Protein AF-A0A420Z8L5-F1 (afdb_monomer_lite)

Sequence (241 aa):
DYIEYEEVAPIFREYAEFIWKKRQEHKKQGDANLDYLYKTLGNSLYGKYGERNEQGGWVKLGDWCGDIEGCDIREYIDGEKYIYVGKTPLDSKHTFPVIPAWITTNVRLKLIPEMKKREKWVVYCDTDSIHILSDCPNPIEDSEKLGGWGFEYEAEQVYYRPKFYGNKTKGVPKRAEILRNDNDTIEFKYTSPIKRATAIRRKLPQNMWVEILKQLRKTDDKRVWNDKTGESKPIEINITI

pLDDT: mean 88.47, std 9.81, range [43.81, 97.75]

Secondary structure (DSSP, 8-state):
----------TTHHHHHHHHHHHHHHHHHT-HHHHHHHHHHHHHHHHHTT-EE--EEEEEGGG--S--TT-EEEE-TTS-EEEEEE-S-EE-TT--THHHHHHHHHHHHHHHHHHHTTGGGEEEEETTEEEE-TT-SSPPPP--STT-----------EEETTEETTEETT--TTPEEEEE-SSEEEEEEEEE--HHHHHHHT--TT-EEEEEEEEE-S-TTEEE-TTT--EEE-------

Radius of gyration: 23.25 Å; chains: 1; bounding box: 56×54×60 Å

Structure (mmCIF, N/CA/C/O backbone):
data_AF-A0A420Z8L5-F1
#
_entry.id   AF-A0A420Z8L5-F1
#
loop_
_atom_site.group_PDB
_atom_site.id
_atom_site.type_symbol
_atom_site.label_atom_id
_atom_site.label_alt_id
_atom_site.label_comp_id
_atom_site.label_asym_id
_atom_site.label_entity_id
_atom_site.label_seq_id
_atom_site.pdbx_PDB_ins_code
_atom_site.Cartn_x
_atom_site.Cartn_y
_atom_site.Cartn_z
_atom_site.occupancy
_atom_site.B_iso_or_equiv
_atom_site.auth_seq_id
_atom_site.auth_comp_id
_atom_site.auth_asym_id
_atom_site.auth_atom_id
_atom_site.pdbx_PDB_model_num
ATOM 1 N N . ASP A 1 1 ? 24.678 18.624 2.671 1.00 63.44 1 ASP A N 1
ATOM 2 C CA . ASP A 1 1 ? 24.003 19.526 1.717 1.00 63.44 1 ASP A CA 1
ATOM 3 C C . ASP A 1 1 ? 22.544 19.133 1.572 1.00 63.44 1 ASP A C 1
ATOM 5 O O . ASP A 1 1 ? 22.257 17.943 1.494 1.00 63.44 1 ASP A O 1
ATOM 9 N N . TYR A 1 2 ? 21.627 20.101 1.609 1.00 77.00 2 TYR A N 1
ATOM 10 C CA . TYR A 1 2 ? 20.205 19.895 1.321 1.00 77.00 2 TYR A CA 1
ATOM 11 C C . TYR A 1 2 ? 19.824 20.698 0.079 1.00 77.00 2 TYR A C 1
ATOM 13 O O . TYR A 1 2 ? 20.431 21.725 -0.211 1.00 77.00 2 TYR A O 1
ATOM 21 N N . ILE A 1 3 ? 18.841 20.198 -0.667 1.00 81.31 3 ILE A N 1
ATOM 22 C CA . ILE A 1 3 ? 18.252 20.907 -1.803 1.00 81.31 3 ILE A CA 1
ATOM 23 C C . ILE A 1 3 ? 16.969 21.555 -1.294 1.00 81.31 3 ILE A C 1
ATOM 25 O O . ILE A 1 3 ? 16.085 20.858 -0.792 1.00 81.31 3 ILE A O 1
ATOM 29 N N . GLU A 1 4 ? 16.887 22.873 -1.412 1.00 86.94 4 GLU A N 1
ATOM 30 C CA . GLU A 1 4 ? 15.695 23.650 -1.095 1.00 86.94 4 GLU A CA 1
ATOM 31 C C . GLU A 1 4 ? 14.928 23.970 -2.382 1.00 86.94 4 GLU A C 1
ATOM 33 O O . GLU A 1 4 ? 15.521 24.243 -3.425 1.00 86.94 4 GLU A O 1
ATOM 38 N N . TYR A 1 5 ? 13.601 23.886 -2.311 1.00 87.81 5 TYR A N 1
ATOM 39 C CA . TYR A 1 5 ? 12.700 24.250 -3.398 1.00 87.81 5 TYR A CA 1
ATOM 40 C C . TYR A 1 5 ? 11.832 25.409 -2.910 1.00 87.81 5 TYR A C 1
ATOM 42 O O . TYR A 1 5 ? 11.040 25.230 -1.986 1.00 87.81 5 TYR A O 1
ATOM 50 N N . GLU A 1 6 ? 11.994 26.583 -3.515 1.00 87.94 6 GLU A N 1
ATOM 51 C CA . GLU A 1 6 ? 11.378 27.834 -3.042 1.00 87.94 6 GLU A CA 1
ATOM 52 C C . GLU A 1 6 ? 9.913 27.995 -3.480 1.00 87.94 6 GLU A C 1
ATOM 54 O O . GLU A 1 6 ? 9.140 28.711 -2.845 1.00 87.94 6 GLU A O 1
ATOM 59 N N . GLU A 1 7 ? 9.509 27.307 -4.550 1.00 88.25 7 GLU A N 1
ATOM 60 C CA . GLU A 1 7 ? 8.184 27.451 -5.149 1.00 88.25 7 GLU A CA 1
ATOM 61 C C . GLU A 1 7 ? 7.339 26.180 -5.033 1.00 88.25 7 GLU A C 1
ATOM 63 O O . GLU A 1 7 ? 7.809 25.053 -5.206 1.00 88.25 7 GLU A O 1
ATOM 68 N N . VAL A 1 8 ? 6.038 26.376 -4.805 1.00 87.50 8 VAL A N 1
ATOM 69 C CA . VAL A 1 8 ? 5.030 25.313 -4.807 1.00 87.50 8 VAL A CA 1
ATOM 70 C C . VAL A 1 8 ? 3.921 25.685 -5.781 1.00 87.50 8 VAL A C 1
ATOM 72 O O . VAL A 1 8 ? 3.317 26.750 -5.676 1.00 87.50 8 VAL A O 1
ATOM 75 N N . ALA A 1 9 ? 3.600 24.771 -6.697 1.00 89.75 9 ALA A N 1
ATOM 76 C CA . ALA A 1 9 ? 2.517 24.938 -7.660 1.00 89.75 9 ALA A CA 1
ATOM 77 C C . ALA A 1 9 ? 1.626 23.682 -7.728 1.00 89.75 9 ALA A C 1
ATOM 79 O O . ALA A 1 9 ? 2.119 22.558 -7.580 1.00 89.75 9 ALA A O 1
ATOM 80 N N . PRO A 1 10 ? 0.309 23.824 -7.980 1.00 91.00 10 PRO A N 1
ATOM 81 C CA . PRO A 1 10 ? -0.629 22.705 -8.074 1.00 91.00 10 PRO A CA 1
ATOM 82 C C . PRO A 1 10 ? -0.551 22.001 -9.444 1.00 91.00 10 PRO A C 1
ATOM 84 O O . PRO A 1 10 ? -1.564 21.825 -10.120 1.00 91.00 10 PRO A O 1
ATOM 87 N N . ILE A 1 11 ? 0.648 21.569 -9.844 1.00 92.56 11 ILE A N 1
ATOM 88 C CA . ILE A 1 11 ? 0.986 21.084 -11.198 1.00 92.56 11 ILE A CA 1
ATOM 89 C C . ILE A 1 11 ? 0.181 19.861 -11.680 1.00 92.56 11 ILE A C 1
ATOM 91 O O . ILE A 1 11 ? 0.185 19.555 -12.867 1.00 92.56 11 ILE A O 1
ATOM 95 N N . PHE A 1 12 ? -0.531 19.167 -10.783 1.00 95.00 12 PHE A N 1
ATOM 96 C CA . PHE A 1 12 ? -1.366 18.001 -11.106 1.00 95.00 12 PHE A CA 1
ATOM 97 C C . PHE A 1 12 ? -2.859 18.195 -10.818 1.00 95.00 12 PHE A C 1
ATOM 99 O O . PHE A 1 12 ? -3.604 17.217 -10.869 1.00 95.00 12 PHE A O 1
ATOM 106 N N . ARG A 1 13 ? -3.320 19.413 -10.495 1.00 94.75 13 ARG A N 1
ATOM 107 C CA . ARG A 1 13 ? -4.726 19.658 -10.119 1.00 94.75 13 ARG A CA 1
ATOM 108 C C . ARG A 1 13 ? -5.696 19.203 -11.206 1.00 94.75 13 ARG A C 1
ATOM 110 O O . ARG A 1 13 ? -6.537 18.350 -10.942 1.00 94.75 13 ARG A O 1
ATOM 117 N N . GLU A 1 14 ? -5.524 19.714 -12.420 1.00 96.94 14 GLU A N 1
ATOM 118 C CA . GLU A 1 14 ? -6.403 19.402 -13.554 1.00 96.94 14 GLU A CA 1
ATOM 119 C C . GLU A 1 14 ? -6.411 17.900 -13.862 1.00 96.94 14 GLU A C 1
ATOM 121 O O . GLU A 1 14 ? -7.462 17.306 -14.094 1.00 96.94 14 GLU A O 1
ATOM 126 N N . TYR A 1 15 ? -5.242 17.256 -13.784 1.00 96.50 15 TYR A N 1
ATOM 127 C CA . TYR A 1 15 ? -5.124 15.813 -13.963 1.00 96.50 15 TYR A CA 1
ATOM 128 C C . TYR A 1 15 ? -5.888 15.036 -12.881 1.00 96.50 15 TYR A C 1
ATOM 130 O O . TYR A 1 15 ? -6.651 14.123 -13.197 1.00 96.50 15 TYR A O 1
ATOM 138 N N . ALA A 1 16 ? -5.718 15.394 -11.606 1.00 95.69 16 ALA A N 1
ATOM 139 C CA . ALA A 1 16 ? -6.395 14.728 -10.497 1.00 95.69 16 ALA A CA 1
ATOM 140 C C . ALA A 1 16 ? -7.923 14.888 -10.579 1.00 95.69 16 ALA A C 1
ATOM 142 O O . ALA A 1 16 ? -8.655 13.916 -10.382 1.00 95.69 16 ALA A O 1
ATOM 143 N N . GLU A 1 17 ? -8.401 16.085 -10.924 1.00 96.25 17 GLU A N 1
ATOM 144 C CA . GLU A 1 17 ? -9.822 16.378 -11.133 1.00 96.25 17 GLU A CA 1
ATOM 145 C C . GLU A 1 17 ? -10.395 15.597 -12.320 1.00 96.25 17 GLU A C 1
ATOM 147 O O . GLU A 1 17 ? -11.467 14.995 -12.206 1.00 96.25 17 GLU A O 1
ATOM 152 N N . PHE A 1 18 ? -9.659 15.531 -13.432 1.00 97.44 18 PHE A N 1
ATOM 153 C CA . PHE A 1 18 ? -10.032 14.736 -14.599 1.00 97.44 18 PHE A CA 1
ATOM 154 C C . PHE A 1 18 ? -10.162 13.245 -14.258 1.00 97.44 18 PHE A C 1
ATOM 156 O O . PHE A 1 18 ? -11.200 12.638 -14.540 1.00 97.44 18 PHE A O 1
ATOM 163 N N . ILE A 1 19 ? -9.143 12.660 -13.614 1.00 97.56 19 ILE A N 1
ATOM 164 C CA . ILE A 1 19 ? -9.169 11.253 -13.192 1.00 97.56 19 ILE A CA 1
ATOM 165 C C . ILE A 1 19 ? -10.346 11.009 -12.247 1.00 97.56 19 ILE A C 1
ATOM 167 O O . ILE A 1 19 ? -11.094 10.049 -12.432 1.00 97.56 19 ILE A O 1
ATOM 171 N N . TRP A 1 20 ? -10.546 11.877 -11.253 1.00 96.00 20 TRP A N 1
ATOM 172 C CA . TRP A 1 20 ? -11.646 11.745 -10.302 1.00 96.00 20 TRP A CA 1
ATOM 173 C C . TRP A 1 20 ? -13.009 11.759 -10.993 1.00 96.00 20 TRP A C 1
ATOM 175 O O . TRP A 1 20 ? -13.816 10.853 -10.777 1.00 96.00 20 TRP A O 1
ATOM 185 N N . LYS A 1 21 ? -13.244 12.737 -11.873 1.00 96.81 21 LYS A N 1
ATOM 186 C CA . LYS A 1 21 ? -14.485 12.854 -12.642 1.00 96.81 21 LYS A CA 1
ATOM 187 C C . LYS A 1 21 ? -14.753 11.592 -13.460 1.00 96.81 21 LYS A C 1
ATOM 189 O O . LYS A 1 21 ? -15.848 11.041 -13.377 1.00 96.81 21 LYS A O 1
ATOM 194 N N . LYS A 1 22 ? -13.745 11.084 -14.177 1.00 97.75 22 LYS A N 1
ATOM 195 C CA . LYS A 1 22 ? -13.877 9.859 -14.980 1.00 97.75 22 LYS A CA 1
ATOM 196 C C . LYS A 1 22 ? -14.223 8.638 -14.139 1.00 97.75 22 LYS A C 1
ATOM 198 O O . LYS A 1 22 ? -15.103 7.864 -14.507 1.00 97.75 22 LYS A O 1
ATOM 203 N N . ARG A 1 23 ? -13.605 8.497 -12.967 1.00 96.50 23 ARG A N 1
ATOM 204 C CA . ARG A 1 23 ? -13.953 7.423 -12.027 1.00 96.50 23 ARG A CA 1
ATOM 205 C C . ARG A 1 23 ? -15.407 7.505 -11.570 1.00 96.50 23 ARG A C 1
ATOM 207 O O . ARG A 1 23 ? -16.088 6.486 -11.538 1.00 96.50 23 ARG A O 1
ATOM 214 N N . GLN A 1 24 ? -15.899 8.700 -11.248 1.00 95.12 24 GLN A N 1
ATOM 215 C CA . GLN A 1 24 ? -17.295 8.888 -10.840 1.00 95.12 24 GLN A CA 1
ATOM 216 C C . GLN A 1 24 ? -18.284 8.598 -11.977 1.00 95.12 24 GLN A C 1
ATOM 218 O O . GLN A 1 24 ? -19.307 7.957 -11.744 1.00 95.12 24 GLN A O 1
ATOM 223 N N . GLU A 1 25 ? -17.972 9.017 -13.206 1.00 96.81 25 GLU A N 1
ATOM 224 C CA . GLU A 1 25 ? -18.768 8.704 -14.401 1.00 96.81 25 GLU A CA 1
ATOM 225 C C . GLU A 1 25 ? -18.902 7.186 -14.603 1.00 96.81 25 GLU A C 1
ATOM 227 O O . GLU A 1 25 ? -20.018 6.673 -14.696 1.00 96.81 25 GLU A O 1
ATOM 232 N N . HIS A 1 26 ? -17.786 6.453 -14.592 1.00 96.88 26 HIS A N 1
ATOM 233 C CA . HIS A 1 26 ? -17.791 5.011 -14.857 1.00 96.88 26 HIS A CA 1
ATOM 234 C C . HIS A 1 26 ? -18.377 4.181 -13.714 1.00 96.88 26 HIS A C 1
ATOM 236 O O . HIS A 1 26 ? -19.084 3.209 -13.975 1.00 96.88 26 HIS A O 1
ATOM 242 N N . LYS A 1 27 ? -18.202 4.601 -12.454 1.00 94.25 27 LYS A N 1
ATOM 243 C CA . LYS A 1 27 ? -18.903 3.983 -11.316 1.00 94.25 27 LYS A CA 1
ATOM 244 C C . LYS A 1 27 ? -20.420 4.075 -11.456 1.00 94.25 27 LYS A C 1
ATOM 246 O O . LYS A 1 27 ? -21.102 3.078 -11.250 1.00 94.25 27 LYS A O 1
ATOM 251 N N . LYS A 1 28 ? -20.947 5.243 -11.844 1.00 95.00 28 LYS A N 1
ATOM 252 C CA . LYS A 1 28 ? -22.393 5.442 -12.061 1.00 95.00 28 LYS A CA 1
ATOM 253 C C . LYS A 1 28 ? -22.940 4.587 -13.205 1.00 95.00 28 LYS A C 1
ATOM 255 O O . LYS A 1 28 ? -24.093 4.182 -13.159 1.00 95.00 28 LYS A O 1
ATOM 260 N N . GLN A 1 29 ? -22.115 4.310 -14.211 1.00 96.19 29 GLN A N 1
ATOM 261 C CA . GLN A 1 29 ? -22.464 3.458 -15.351 1.00 96.19 29 GLN A CA 1
ATOM 262 C C . GLN A 1 29 ? -22.292 1.957 -15.064 1.00 96.19 29 GLN A C 1
ATOM 264 O O . GLN A 1 29 ? -22.665 1.138 -15.898 1.00 96.19 29 GLN A O 1
ATOM 269 N N . GLY A 1 30 ? -21.717 1.582 -13.914 1.00 95.88 30 GLY A N 1
ATOM 270 C CA . GLY A 1 30 ? -21.386 0.192 -13.597 1.00 95.88 30 GLY A CA 1
ATOM 271 C C . GLY A 1 30 ? -20.183 -0.362 -14.372 1.00 95.88 30 GLY A C 1
ATOM 272 O O . GLY A 1 30 ? -19.964 -1.573 -14.367 1.00 95.88 30 GLY A O 1
ATOM 273 N N . ASP A 1 31 ? -19.381 0.491 -15.019 1.00 96.38 31 ASP A N 1
ATOM 274 C CA . ASP A 1 31 ? -18.192 0.069 -15.765 1.00 96.38 31 ASP A CA 1
ATOM 275 C C . ASP A 1 31 ? -16.979 -0.069 -14.834 1.00 96.38 31 ASP A C 1
ATOM 277 O O . ASP A 1 31 ? -16.158 0.840 -14.653 1.00 96.38 31 ASP A O 1
ATOM 281 N N . ALA A 1 32 ? -16.875 -1.248 -14.219 1.00 95.88 32 ALA A N 1
ATOM 282 C CA . ALA A 1 32 ? -15.795 -1.577 -13.296 1.00 95.88 32 ALA A CA 1
ATOM 283 C C . ALA A 1 32 ? -14.406 -1.594 -13.964 1.00 95.88 32 ALA A C 1
ATOM 285 O O . ALA A 1 32 ? -13.405 -1.308 -13.300 1.00 95.88 32 ALA A O 1
ATOM 286 N N . ASN A 1 33 ? -14.325 -1.906 -15.263 1.00 96.56 33 ASN A N 1
ATOM 287 C CA . ASN A 1 33 ? -13.052 -1.978 -15.981 1.00 96.56 33 ASN A CA 1
ATOM 288 C C . ASN A 1 33 ? -12.473 -0.580 -16.196 1.00 96.56 33 ASN A C 1
ATOM 290 O O . ASN A 1 33 ? -11.286 -0.356 -15.940 1.00 96.56 33 ASN A O 1
ATOM 294 N N . LEU A 1 34 ? -13.309 0.373 -16.616 1.0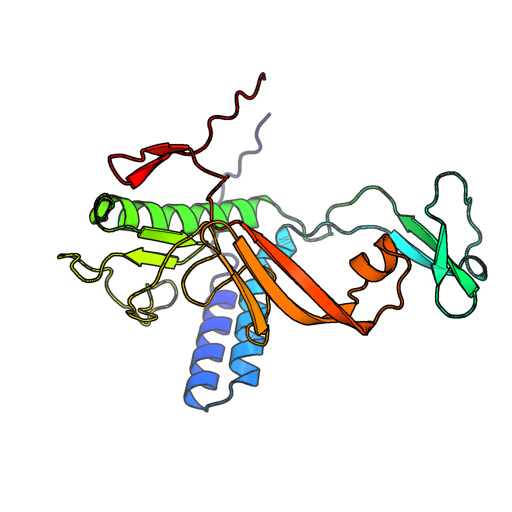0 96.62 34 LEU A N 1
ATOM 295 C CA . LEU A 1 34 ? -12.872 1.752 -16.801 1.00 96.62 34 LEU A CA 1
ATOM 296 C C . LEU A 1 34 ? -12.611 2.462 -15.466 1.00 96.62 34 LEU A C 1
ATOM 298 O O . LEU A 1 34 ? -11.590 3.146 -15.367 1.00 96.62 34 LEU A O 1
ATOM 302 N N . ASP A 1 35 ? -13.411 2.257 -14.405 1.00 96.94 35 ASP A N 1
ATOM 303 C CA . ASP A 1 35 ? -13.045 2.782 -13.067 1.00 96.94 35 ASP A CA 1
ATOM 304 C C . ASP A 1 35 ? -11.675 2.244 -12.623 1.00 96.94 35 ASP A C 1
ATOM 306 O O . ASP A 1 35 ? -10.827 3.009 -12.152 1.00 96.94 35 ASP A O 1
ATOM 310 N N . TYR A 1 36 ? -11.408 0.951 -12.836 1.00 96.56 36 TYR A N 1
ATOM 311 C CA . TYR A 1 36 ? -10.115 0.353 -12.508 1.00 96.56 36 TYR A CA 1
ATOM 312 C C . TYR A 1 36 ? -8.958 0.937 -13.333 1.00 96.56 36 TYR A C 1
ATOM 314 O O . TYR A 1 36 ? -7.899 1.239 -12.770 1.00 96.56 36 TYR A O 1
ATOM 322 N N . LEU A 1 37 ? -9.150 1.146 -14.639 1.00 97.06 37 LEU A N 1
ATOM 323 C CA . LEU A 1 37 ? -8.160 1.779 -15.513 1.00 97.06 37 LEU A CA 1
ATOM 324 C C . LEU A 1 37 ? -7.830 3.196 -15.032 1.00 97.06 37 LEU A C 1
ATOM 326 O O . LEU A 1 37 ? -6.662 3.502 -14.789 1.00 97.06 37 LEU A O 1
ATOM 330 N N . TYR A 1 38 ? -8.842 4.044 -14.831 1.00 97.56 38 TYR A N 1
ATOM 331 C CA . TYR A 1 38 ? -8.635 5.422 -14.378 1.00 97.56 38 TYR A CA 1
ATOM 332 C C . TYR A 1 38 ? -8.022 5.484 -12.976 1.00 97.56 38 TYR A C 1
ATOM 334 O O . TYR A 1 38 ? -7.128 6.298 -12.734 1.00 97.56 38 TYR A O 1
ATOM 342 N N . LYS A 1 39 ? -8.421 4.585 -12.064 1.00 95.50 39 LYS A N 1
ATOM 343 C CA . LYS A 1 39 ? -7.772 4.432 -10.751 1.00 95.50 39 LYS A CA 1
ATOM 344 C C . LYS A 1 39 ? -6.291 4.083 -10.899 1.00 95.50 39 LYS A C 1
ATOM 346 O O . LYS A 1 39 ? -5.457 4.640 -10.189 1.00 95.50 39 LYS A O 1
ATOM 351 N N . THR A 1 40 ? -5.962 3.177 -11.815 1.00 96.06 40 THR A N 1
ATOM 352 C CA . THR A 1 40 ? -4.581 2.742 -12.061 1.00 96.06 40 THR A CA 1
ATOM 353 C C . THR A 1 40 ? -3.738 3.877 -12.631 1.00 96.06 40 THR A C 1
ATOM 355 O O . THR A 1 40 ? -2.651 4.131 -12.116 1.00 96.06 40 THR A O 1
ATOM 358 N N . LEU A 1 41 ? -4.257 4.608 -13.622 1.00 96.00 41 LEU A N 1
ATOM 359 C CA . LEU A 1 41 ? -3.591 5.781 -14.190 1.00 96.00 41 LEU A CA 1
ATOM 360 C C . LEU A 1 41 ? -3.291 6.821 -13.103 1.00 96.00 41 LEU A C 1
ATOM 362 O O . LEU A 1 41 ? -2.123 7.155 -12.899 1.00 96.00 41 LEU A O 1
ATOM 366 N N . GLY A 1 42 ? -4.309 7.222 -12.331 1.00 94.00 42 GLY A N 1
ATOM 367 C CA . GLY A 1 42 ? -4.154 8.197 -11.248 1.00 94.00 42 GLY A CA 1
ATOM 368 C C . GLY A 1 42 ? -3.125 7.780 -10.197 1.00 94.00 42 GLY A C 1
ATOM 369 O O . GLY A 1 42 ? -2.259 8.568 -9.826 1.00 94.00 42 GLY A O 1
ATOM 370 N N . ASN A 1 43 ? -3.166 6.517 -9.764 1.00 92.06 43 ASN A N 1
ATOM 371 C CA . ASN A 1 43 ? -2.244 6.006 -8.748 1.00 92.06 43 ASN A CA 1
ATOM 372 C C . ASN A 1 43 ? -0.816 5.793 -9.272 1.00 92.06 43 ASN A C 1
ATOM 374 O O . ASN A 1 43 ? 0.127 5.782 -8.484 1.00 92.06 43 ASN A O 1
ATOM 378 N N . SER A 1 44 ? -0.635 5.602 -10.580 1.00 93.25 44 SER A N 1
ATOM 379 C CA . SER A 1 44 ? 0.681 5.330 -11.170 1.00 93.25 44 SER A CA 1
ATOM 380 C C . SER A 1 44 ? 1.534 6.584 -11.377 1.00 93.25 44 SER A C 1
ATOM 382 O O . SER A 1 44 ? 2.762 6.486 -11.357 1.00 93.25 44 SER A O 1
ATOM 384 N N . LEU A 1 45 ? 0.908 7.759 -11.529 1.00 93.69 45 LEU A N 1
ATOM 385 C CA . LEU A 1 45 ? 1.602 8.995 -11.900 1.00 93.69 45 LEU A CA 1
ATOM 386 C C . LEU A 1 45 ? 2.691 9.384 -10.893 1.00 93.69 45 LEU A C 1
ATOM 388 O O . LEU A 1 45 ? 3.826 9.637 -11.286 1.00 93.69 45 LEU A O 1
ATOM 392 N N . TYR A 1 46 ? 2.386 9.396 -9.591 1.00 92.38 46 TYR A N 1
ATOM 393 C CA . TYR A 1 46 ? 3.373 9.821 -8.590 1.00 92.38 46 TYR A CA 1
ATOM 394 C C . TYR A 1 46 ? 4.594 8.885 -8.554 1.00 92.38 46 TYR A C 1
ATOM 396 O O . TYR A 1 46 ? 5.722 9.336 -8.366 1.00 92.38 46 TYR A O 1
ATOM 404 N N . GLY A 1 47 ? 4.373 7.582 -8.772 1.00 90.56 47 GLY A N 1
ATOM 405 C CA . GLY A 1 47 ? 5.430 6.575 -8.804 1.00 90.56 47 GLY A CA 1
ATOM 406 C C . GLY A 1 47 ? 6.378 6.758 -9.986 1.00 90.56 47 GLY A C 1
ATOM 407 O O . GLY A 1 47 ? 7.563 6.462 -9.860 1.00 90.56 47 GLY A O 1
ATOM 408 N N . LYS A 1 48 ? 5.889 7.314 -11.103 1.00 92.31 48 LYS A N 1
ATOM 409 C CA . LYS A 1 48 ? 6.721 7.626 -12.271 1.00 92.31 48 LYS A CA 1
ATOM 410 C C . LYS A 1 48 ? 7.787 8.675 -11.979 1.00 92.31 48 LYS A C 1
ATOM 412 O O . LYS A 1 48 ? 8.907 8.522 -12.444 1.00 92.31 48 LYS A O 1
ATOM 417 N N . TYR A 1 49 ? 7.505 9.659 -11.131 1.00 93.88 49 TYR A N 1
ATOM 418 C CA . TYR A 1 49 ? 8.504 10.654 -10.719 1.00 93.88 49 TYR A CA 1
ATOM 419 C C . TYR A 1 49 ? 9.579 10.105 -9.768 1.00 93.88 49 TYR A C 1
ATOM 421 O O . TYR A 1 49 ? 10.591 10.767 -9.553 1.00 93.88 49 TYR A O 1
ATOM 429 N N . GLY A 1 50 ? 9.385 8.908 -9.207 1.00 90.62 50 GLY A N 1
ATOM 430 C CA . GLY A 1 50 ? 10.401 8.172 -8.446 1.00 90.62 50 GLY A CA 1
ATOM 431 C C . GLY A 1 50 ? 10.979 6.977 -9.207 1.00 90.62 50 GLY A C 1
ATOM 432 O O . GLY A 1 50 ? 11.635 6.132 -8.598 1.00 90.62 50 GLY A O 1
ATOM 433 N N . GLU A 1 51 ? 10.691 6.855 -10.506 1.00 89.25 51 GLU A N 1
ATOM 434 C CA . GLU A 1 51 ? 11.122 5.722 -11.319 1.00 89.25 51 GLU A CA 1
ATOM 435 C C . GLU A 1 51 ? 12.633 5.770 -11.551 1.00 89.25 51 GLU A C 1
ATOM 437 O O . GLU A 1 51 ? 13.202 6.807 -11.891 1.00 89.25 51 GLU A O 1
ATOM 442 N N . ARG A 1 52 ? 13.283 4.619 -11.392 1.00 84.06 52 ARG A N 1
ATOM 443 C CA . ARG A 1 52 ? 14.653 4.400 -11.845 1.00 84.06 52 ARG A CA 1
ATOM 444 C C . ARG A 1 52 ? 14.604 3.456 -13.026 1.00 84.06 52 ARG A C 1
ATOM 446 O O . ARG A 1 52 ? 13.983 2.397 -12.950 1.00 84.06 52 ARG A O 1
ATOM 453 N N . ASN A 1 53 ? 15.270 3.841 -14.100 1.00 74.75 53 ASN A N 1
ATOM 454 C CA . ASN A 1 53 ? 15.515 2.961 -15.218 1.00 74.75 53 ASN A CA 1
ATOM 455 C C . ASN A 1 53 ? 16.743 2.119 -14.894 1.00 74.75 53 ASN A C 1
ATOM 457 O O . ASN A 1 53 ? 17.862 2.617 -14.770 1.00 74.75 53 ASN A O 1
ATOM 461 N N . GLU A 1 54 ? 16.550 0.812 -14.817 1.00 66.50 54 GLU A N 1
ATOM 462 C CA . GLU A 1 54 ? 17.657 -0.092 -15.077 1.00 66.50 54 GLU A CA 1
ATOM 463 C C . GLU A 1 54 ? 17.961 0.051 -16.574 1.00 66.50 54 GLU A C 1
ATOM 465 O O . GLU A 1 54 ? 17.149 -0.336 -17.416 1.00 66.50 54 GLU A O 1
ATOM 470 N N . GLN A 1 55 ? 19.100 0.655 -16.938 1.00 59.03 55 GLN A N 1
ATOM 471 C CA . GLN A 1 55 ? 19.647 0.462 -18.284 1.00 59.03 55 GLN A CA 1
ATOM 472 C C . GLN A 1 55 ? 20.189 -0.959 -18.331 1.00 59.03 55 GLN A C 1
ATOM 474 O O . GLN A 1 55 ? 21.394 -1.188 -18.235 1.00 59.03 55 GLN A O 1
ATOM 479 N N . GLY A 1 56 ? 19.270 -1.917 -18.376 1.00 67.06 56 GLY A N 1
ATOM 480 C CA . GLY A 1 56 ? 19.623 -3.308 -18.403 1.00 67.06 56 GLY A CA 1
ATOM 481 C C . GLY A 1 56 ? 18.492 -4.242 -18.761 1.00 67.06 56 GLY A C 1
ATOM 482 O O . GLY A 1 56 ? 17.308 -3.968 -18.566 1.00 67.06 56 GLY A O 1
ATOM 483 N N . GLY A 1 57 ? 18.880 -5.365 -19.336 1.00 72.12 57 GLY A N 1
ATOM 484 C CA . GLY A 1 57 ? 17.965 -6.352 -19.862 1.00 72.12 57 GLY A CA 1
ATOM 485 C C . GLY A 1 57 ? 18.656 -7.690 -20.015 1.00 72.12 57 GLY A C 1
ATOM 486 O O . GLY A 1 57 ? 19.877 -7.785 -20.077 1.00 72.12 57 GLY A O 1
ATOM 487 N N . TRP A 1 58 ? 17.840 -8.735 -20.067 1.00 76.94 58 TRP A N 1
ATOM 488 C CA . TRP A 1 58 ? 18.313 -10.043 -20.488 1.00 76.94 58 TRP A CA 1
ATOM 489 C C . TRP A 1 58 ? 18.351 -10.041 -22.012 1.00 76.94 58 TRP A C 1
ATOM 491 O O . TRP A 1 58 ? 17.303 -9.910 -22.645 1.00 76.94 58 TRP A O 1
ATOM 501 N N . VAL A 1 59 ? 19.545 -10.159 -22.575 1.00 79.25 59 VAL A N 1
ATOM 502 C CA . VAL A 1 59 ? 19.787 -10.313 -24.014 1.00 79.25 59 VAL A CA 1
ATOM 503 C C . VAL A 1 59 ? 20.160 -11.769 -24.255 1.00 79.25 59 VAL A C 1
ATOM 505 O O . VAL A 1 59 ? 20.788 -12.382 -23.392 1.00 79.25 59 VAL A O 1
ATOM 508 N N . LYS A 1 60 ? 19.764 -12.359 -25.385 1.00 84.31 60 LYS A N 1
ATOM 509 C CA . LYS A 1 60 ? 20.261 -13.691 -25.746 1.00 84.31 60 LYS A CA 1
ATOM 510 C C . LYS A 1 60 ? 21.777 -13.633 -25.878 1.00 84.31 60 LYS A C 1
ATOM 512 O O . LYS A 1 60 ? 22.307 -12.709 -26.486 1.00 84.31 60 LYS A O 1
ATOM 517 N N . LEU A 1 61 ? 22.473 -14.618 -25.323 1.00 83.88 61 LEU A N 1
ATOM 518 C CA . LEU A 1 61 ? 23.930 -14.675 -25.368 1.00 83.88 61 LEU A CA 1
ATOM 519 C C . LEU A 1 61 ? 24.430 -14.765 -26.817 1.00 83.88 61 LEU A C 1
ATOM 521 O O . LEU A 1 61 ? 25.442 -14.159 -27.134 1.00 83.88 61 LEU A O 1
ATOM 525 N N . GLY A 1 62 ? 23.695 -15.458 -27.697 1.00 84.56 62 GLY A N 1
ATOM 526 C CA . GLY A 1 62 ? 24.015 -15.533 -29.128 1.00 84.56 62 GLY A CA 1
ATOM 527 C C . GLY A 1 62 ? 23.871 -14.206 -29.884 1.00 84.56 62 GLY A C 1
ATOM 528 O O . GLY A 1 62 ? 24.537 -14.018 -30.895 1.00 84.56 62 GLY A O 1
ATOM 529 N N . ASP A 1 63 ? 23.059 -13.278 -29.372 1.00 86.06 63 ASP A N 1
ATOM 530 C CA . ASP A 1 63 ? 22.847 -11.950 -29.964 1.00 86.06 63 ASP A CA 1
ATOM 531 C C . ASP A 1 63 ? 23.751 -10.874 -29.319 1.00 86.06 63 ASP A C 1
ATOM 533 O O . ASP A 1 63 ? 23.692 -9.698 -29.687 1.00 86.06 63 ASP A O 1
ATOM 537 N N . TRP A 1 64 ? 24.566 -11.242 -28.322 1.00 85.88 64 TRP A N 1
ATOM 538 C CA . TRP A 1 64 ? 25.424 -10.314 -27.587 1.00 85.88 64 TRP A CA 1
ATOM 539 C C . TRP A 1 64 ? 26.834 -10.259 -28.179 1.00 85.88 64 TRP A C 1
ATOM 541 O O . TRP A 1 64 ? 27.576 -11.236 -28.146 1.00 85.88 64 TRP A O 1
ATOM 551 N N . CYS A 1 65 ? 27.229 -9.080 -28.660 1.00 82.81 65 CYS A N 1
ATOM 552 C CA . CYS A 1 65 ? 28.553 -8.841 -29.244 1.00 82.81 65 CYS A CA 1
ATOM 553 C C . CYS A 1 65 ? 29.541 -8.139 -28.288 1.00 82.81 65 CYS A C 1
ATOM 555 O O . CYS A 1 65 ? 30.625 -7.753 -28.721 1.00 82.81 65 CYS A O 1
ATOM 557 N N . GLY A 1 66 ? 29.153 -7.882 -27.034 1.00 81.94 66 GLY A N 1
ATOM 558 C CA . GLY A 1 66 ? 29.981 -7.174 -26.050 1.00 81.94 66 GLY A CA 1
ATOM 559 C C . GLY A 1 66 ? 30.776 -8.109 -25.135 1.00 81.94 66 GLY A C 1
ATOM 560 O O . GLY A 1 66 ? 30.708 -9.330 -25.255 1.00 81.94 66 GLY A O 1
ATOM 561 N N . ASP A 1 67 ? 31.500 -7.527 -24.180 1.00 80.19 67 ASP A N 1
ATOM 562 C CA . ASP A 1 67 ? 32.199 -8.294 -23.147 1.00 80.19 67 ASP A CA 1
ATOM 563 C C . ASP A 1 67 ? 31.202 -9.018 -22.224 1.00 80.19 67 ASP A C 1
ATOM 565 O O . ASP A 1 67 ? 30.090 -8.542 -21.976 1.00 80.19 67 ASP A O 1
ATOM 569 N N . ILE A 1 68 ? 31.595 -10.198 -21.761 1.00 80.00 68 ILE A N 1
ATOM 570 C CA . ILE A 1 68 ? 30.833 -11.061 -20.858 1.00 80.00 68 ILE A CA 1
ATOM 571 C C . ILE A 1 68 ? 31.414 -11.059 -19.439 1.00 80.00 68 ILE A C 1
ATOM 573 O O . ILE A 1 68 ? 30.780 -11.593 -18.525 1.00 80.00 68 ILE A O 1
ATOM 577 N N . GLU A 1 69 ? 32.603 -10.485 -19.238 1.00 75.75 69 GLU A N 1
ATOM 578 C CA . GLU A 1 69 ? 33.256 -10.430 -17.934 1.00 75.75 69 GLU A CA 1
ATOM 579 C C . GLU A 1 69 ? 32.386 -9.669 -16.915 1.00 75.75 69 GLU A C 1
ATOM 581 O O . GLU A 1 69 ? 31.856 -8.590 -17.177 1.00 75.75 69 GLU A O 1
ATOM 586 N N . GLY A 1 70 ? 32.154 -10.285 -15.751 1.00 66.94 70 GLY A N 1
ATOM 587 C CA . GLY A 1 70 ? 31.300 -9.729 -14.693 1.00 66.94 70 GLY A CA 1
ATOM 588 C C . GLY A 1 70 ? 29.789 -9.745 -14.969 1.00 66.94 70 GLY A C 1
ATOM 589 O O . GLY A 1 70 ? 29.023 -9.280 -14.123 1.00 66.94 70 GLY A O 1
ATOM 590 N N . CYS A 1 71 ? 29.335 -10.284 -16.105 1.00 71.19 71 CYS A N 1
ATOM 591 C CA . CYS A 1 71 ? 27.915 -10.328 -16.446 1.00 71.19 71 CYS A CA 1
ATOM 592 C C . CYS A 1 71 ? 27.206 -11.588 -15.926 1.00 71.19 71 CYS A C 1
ATOM 594 O O . CYS A 1 71 ? 27.748 -12.692 -15.879 1.00 71.19 71 CYS A O 1
ATOM 596 N N . ASP A 1 72 ? 25.930 -11.422 -15.584 1.00 73.56 72 ASP A N 1
ATOM 597 C CA . ASP A 1 72 ? 25.076 -12.485 -15.059 1.00 73.56 72 ASP A CA 1
ATOM 598 C C . ASP A 1 72 ? 24.538 -13.336 -16.230 1.00 73.56 72 ASP A C 1
ATOM 600 O O . ASP A 1 72 ? 23.623 -12.909 -16.935 1.00 73.56 72 ASP A O 1
ATOM 604 N N . ILE A 1 73 ? 25.082 -14.537 -16.464 1.00 78.38 73 ILE A N 1
ATOM 605 C CA . ILE A 1 73 ? 24.621 -15.448 -17.535 1.00 78.38 73 ILE A CA 1
ATOM 606 C C . ILE A 1 73 ? 23.675 -16.509 -16.960 1.00 78.38 73 ILE A C 1
ATOM 608 O O . ILE A 1 73 ? 23.987 -17.177 -15.971 1.00 78.38 73 ILE A O 1
ATOM 612 N N . ARG A 1 74 ? 22.504 -16.693 -17.581 1.00 76.56 74 ARG A N 1
ATOM 613 C CA . ARG A 1 74 ? 21.497 -17.685 -17.171 1.00 76.56 74 ARG A CA 1
ATOM 614 C C . ARG A 1 74 ? 20.921 -18.431 -18.363 1.00 76.56 74 ARG A C 1
ATOM 616 O O . ARG A 1 74 ? 20.631 -17.843 -19.394 1.00 76.56 74 ARG A O 1
ATOM 623 N N . GLU A 1 75 ? 20.724 -19.726 -18.185 1.00 74.56 75 GLU A N 1
ATOM 624 C CA . GLU A 1 75 ? 20.072 -20.603 -19.156 1.00 74.56 75 GLU A CA 1
ATOM 625 C C . GLU A 1 75 ? 18.556 -20.638 -18.914 1.00 74.56 75 GLU A C 1
ATOM 627 O O . GLU A 1 75 ? 18.112 -20.673 -17.760 1.00 74.56 75 GLU A O 1
ATOM 632 N N . TYR A 1 76 ? 17.772 -20.597 -19.992 1.00 68.38 76 TYR A N 1
ATOM 633 C CA . TYR A 1 76 ? 16.310 -20.676 -19.983 1.00 68.38 76 TYR A CA 1
ATOM 634 C C . TYR A 1 76 ? 15.820 -21.972 -20.654 1.00 68.38 76 TYR A C 1
ATOM 636 O O . TYR A 1 76 ? 16.607 -22.769 -21.161 1.00 68.38 76 TYR A O 1
ATOM 644 N N . ILE A 1 77 ? 14.503 -22.207 -20.603 1.00 51.75 77 ILE A N 1
ATOM 645 C CA . ILE A 1 77 ? 13.840 -23.345 -21.261 1.00 51.75 77 ILE A CA 1
ATOM 646 C C . ILE A 1 77 ? 14.227 -23.299 -22.743 1.00 51.75 77 ILE A C 1
ATOM 648 O O . ILE A 1 77 ? 14.087 -22.238 -23.338 1.00 51.75 77 ILE A O 1
ATOM 652 N N . ASP A 1 78 ? 14.745 -24.411 -23.268 1.00 67.00 78 ASP A N 1
ATOM 653 C CA . ASP A 1 78 ? 15.357 -24.614 -24.601 1.00 67.00 78 ASP A CA 1
ATOM 654 C C . ASP A 1 78 ? 16.899 -24.627 -24.610 1.00 67.00 78 ASP A C 1
ATOM 656 O O . ASP A 1 78 ? 17.507 -24.831 -25.657 1.00 67.00 78 ASP A O 1
ATOM 660 N N . GLY A 1 79 ? 17.555 -24.458 -23.454 1.00 73.19 79 GLY A N 1
ATOM 661 C CA . GLY A 1 79 ? 19.025 -24.403 -23.371 1.00 73.19 79 GLY A CA 1
ATOM 662 C C . GLY A 1 79 ? 19.604 -23.069 -23.859 1.00 73.19 79 GLY A C 1
ATOM 663 O O . GLY A 1 79 ? 20.820 -22.872 -23.869 1.00 73.19 79 GLY A O 1
ATOM 664 N N . GLU A 1 80 ? 18.727 -22.133 -24.231 1.00 81.88 80 GLU A N 1
ATOM 665 C CA . GLU A 1 80 ? 19.090 -20.803 -24.690 1.00 81.88 80 GLU A CA 1
ATOM 666 C C . GLU A 1 80 ? 19.649 -19.989 -23.519 1.00 81.88 80 GLU A C 1
ATOM 668 O O . GLU A 1 80 ? 18.998 -19.786 -22.485 1.00 81.88 80 GLU A O 1
ATOM 673 N N . LYS A 1 81 ? 20.884 -19.511 -23.672 1.00 84.69 81 LYS A N 1
ATOM 674 C CA . LYS A 1 81 ? 21.558 -18.695 -22.660 1.00 84.69 81 LYS A CA 1
ATOM 675 C C . LYS A 1 81 ? 21.244 -17.229 -22.884 1.00 84.69 81 LYS A C 1
ATOM 677 O O . LYS A 1 81 ? 21.272 -16.741 -24.007 1.00 84.69 81 LYS A O 1
ATOM 682 N N . TYR A 1 82 ? 21.007 -16.515 -21.798 1.00 83.19 82 TYR A N 1
ATOM 683 C CA . TYR A 1 82 ? 20.817 -15.078 -21.774 1.00 83.19 82 TYR A CA 1
ATOM 684 C C . TYR A 1 82 ? 21.849 -14.446 -20.849 1.00 83.19 82 TYR A C 1
ATOM 686 O O . TYR A 1 82 ? 22.179 -14.999 -19.801 1.00 83.19 82 TYR A O 1
ATOM 694 N N . ILE A 1 83 ? 22.319 -13.268 -21.222 1.00 83.62 83 ILE A N 1
ATOM 695 C CA . ILE A 1 83 ? 23.213 -12.424 -20.442 1.00 83.62 83 ILE A CA 1
ATOM 696 C C . ILE A 1 83 ? 22.421 -11.223 -19.932 1.00 83.62 83 ILE A C 1
ATOM 698 O O . ILE A 1 83 ? 21.716 -10.556 -20.693 1.00 83.62 83 ILE A O 1
ATOM 702 N N . TYR A 1 84 ? 22.486 -10.964 -18.629 1.00 78.88 84 TYR A N 1
ATOM 703 C CA . TYR A 1 84 ? 22.000 -9.710 -18.082 1.00 78.88 84 TYR A CA 1
ATOM 704 C C . TYR A 1 84 ? 23.057 -8.645 -18.313 1.00 78.88 84 TYR A C 1
ATOM 706 O O . TYR A 1 84 ? 24.098 -8.622 -17.659 1.00 78.88 84 TYR A O 1
ATOM 714 N N . VAL A 1 85 ? 22.761 -7.756 -19.247 1.00 76.06 85 VAL A N 1
ATOM 715 C CA . VAL A 1 85 ? 23.559 -6.565 -19.498 1.00 76.06 85 VAL A CA 1
ATOM 716 C C . VAL A 1 85 ? 22.862 -5.467 -18.731 1.00 76.06 85 VAL A C 1
ATOM 718 O O . VAL A 1 85 ? 21.752 -5.106 -19.101 1.00 76.06 85 VAL A O 1
ATOM 721 N N . GLY A 1 86 ? 23.446 -4.977 -17.644 1.00 68.00 86 GLY A N 1
ATOM 722 C CA . GLY A 1 86 ? 22.830 -3.930 -16.838 1.00 68.00 86 GLY A CA 1
ATOM 723 C C . GLY A 1 86 ? 23.860 -2.970 -16.279 1.00 68.00 86 GLY A C 1
ATOM 724 O O . GLY A 1 86 ? 24.782 -3.385 -15.586 1.00 68.00 86 GLY A O 1
ATOM 725 N N . LYS A 1 87 ? 23.689 -1.680 -16.568 1.00 61.84 87 LYS A N 1
ATOM 726 C CA . LYS A 1 87 ? 24.399 -0.604 -15.872 1.00 61.84 87 LYS A CA 1
ATOM 727 C C . LYS A 1 87 ? 23.707 -0.279 -14.548 1.00 61.84 87 LYS A C 1
ATOM 729 O O . LYS A 1 87 ? 22.539 -0.614 -14.343 1.00 61.84 87 LYS A O 1
ATOM 734 N N . THR A 1 88 ? 24.443 0.417 -13.679 1.00 63.72 88 THR A N 1
ATOM 735 C CA . THR A 1 88 ? 23.937 1.093 -12.476 1.00 63.72 88 THR A CA 1
ATOM 736 C C . THR A 1 88 ? 22.571 1.732 -12.753 1.00 63.72 88 THR A C 1
ATOM 738 O O . THR A 1 88 ? 22.435 2.393 -13.786 1.00 63.72 88 THR A O 1
ATOM 741 N N . PRO A 1 89 ? 21.566 1.554 -11.873 1.00 68.38 89 PRO A N 1
ATOM 742 C CA . PRO A 1 89 ? 20.263 2.188 -12.036 1.00 68.38 89 PRO A CA 1
ATOM 743 C C . PRO A 1 89 ? 20.428 3.691 -12.259 1.00 68.38 89 PRO A C 1
ATOM 745 O O . PRO A 1 89 ? 21.069 4.368 -11.454 1.00 68.38 89 PRO A O 1
ATOM 748 N N . LEU A 1 90 ? 19.859 4.197 -13.349 1.00 76.44 90 LEU A N 1
ATOM 749 C CA . LEU A 1 90 ? 19.841 5.619 -13.664 1.00 76.44 90 LEU A CA 1
ATOM 750 C C . LEU A 1 90 ? 18.437 6.157 -13.444 1.00 76.44 90 LEU A C 1
ATOM 752 O O . LEU A 1 90 ? 17.441 5.467 -13.663 1.00 76.44 90 LEU A O 1
ATOM 756 N N . ASP A 1 91 ? 18.355 7.412 -13.040 1.00 83.12 91 ASP A N 1
ATOM 757 C CA . ASP A 1 91 ? 17.082 8.106 -13.000 1.00 83.12 91 ASP A CA 1
ATOM 758 C C . ASP A 1 91 ? 16.485 8.184 -14.417 1.00 83.12 91 ASP A C 1
ATOM 760 O O . ASP A 1 91 ? 17.185 8.314 -15.428 1.00 83.12 91 ASP A O 1
ATOM 764 N N . SER A 1 92 ? 15.166 8.031 -14.508 1.00 84.38 92 SER A N 1
ATOM 765 C CA . SER A 1 92 ? 14.4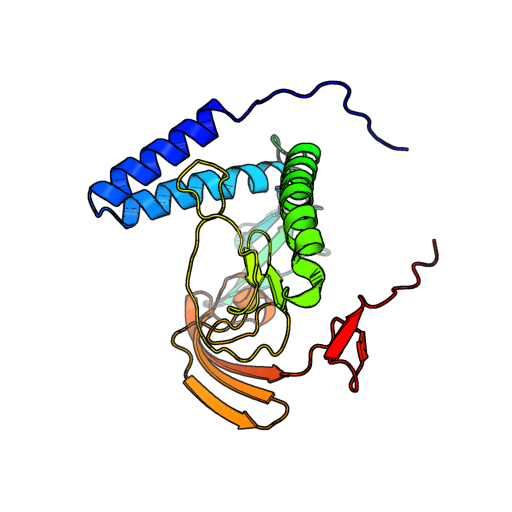46 8.246 -15.759 1.00 84.38 92 SER A CA 1
ATOM 766 C C . SER A 1 92 ? 14.462 9.733 -16.145 1.00 84.38 92 SER A C 1
ATOM 768 O O . SER A 1 92 ? 14.681 10.605 -15.307 1.00 84.38 92 SER A O 1
ATOM 770 N N . LYS A 1 93 ? 14.190 10.053 -17.419 1.00 87.44 93 LYS A N 1
ATOM 771 C CA . LYS A 1 93 ? 14.198 11.448 -17.911 1.00 87.44 93 LYS A CA 1
ATOM 772 C C . LYS A 1 93 ? 13.217 12.364 -17.169 1.00 87.44 93 LYS A C 1
ATOM 774 O O . LYS A 1 93 ? 13.405 13.573 -17.159 1.00 87.44 93 LYS A O 1
ATOM 779 N N . HIS A 1 94 ? 12.159 11.792 -16.603 1.00 89.12 94 HIS A N 1
ATOM 780 C CA . HIS A 1 94 ? 11.100 12.492 -15.877 1.00 89.12 94 HIS A CA 1
ATOM 781 C C . HIS A 1 94 ? 11.200 12.303 -14.357 1.00 89.12 94 HIS A C 1
ATOM 783 O O . HIS A 1 94 ? 10.275 12.674 -13.637 1.00 89.12 94 HIS A O 1
ATOM 789 N N . THR A 1 95 ? 12.285 11.711 -13.854 1.00 92.19 95 THR A N 1
ATOM 790 C CA . THR A 1 95 ? 12.482 11.514 -12.417 1.00 92.19 95 THR A CA 1
ATOM 791 C C . THR A 1 95 ? 12.633 12.858 -11.727 1.00 92.19 95 THR A C 1
ATOM 793 O O . THR A 1 95 ? 13.501 13.659 -12.061 1.00 92.19 95 THR A O 1
ATOM 796 N N . PHE A 1 96 ? 11.784 13.088 -10.730 1.00 92.44 96 PHE A N 1
ATOM 797 C CA . PHE A 1 96 ? 11.854 14.266 -9.885 1.00 92.44 96 PHE A CA 1
ATOM 798 C C . PHE A 1 96 ? 11.434 13.885 -8.459 1.00 92.44 96 PHE A C 1
ATOM 800 O O . PHE A 1 96 ? 10.269 14.048 -8.091 1.00 92.44 96 PHE A O 1
ATOM 807 N N . PRO A 1 97 ? 12.359 13.327 -7.648 1.00 91.06 97 PRO A N 1
ATOM 808 C CA . PRO A 1 97 ? 12.034 12.648 -6.389 1.00 91.06 97 PRO A CA 1
ATOM 809 C C . PRO A 1 97 ? 11.371 13.530 -5.325 1.00 91.06 97 PRO A C 1
ATOM 811 O O . PRO A 1 97 ? 10.700 13.010 -4.430 1.00 91.06 97 PRO A O 1
ATOM 814 N N . VAL A 1 98 ? 11.505 14.857 -5.430 1.00 92.00 98 VAL A N 1
ATOM 815 C CA . VAL A 1 98 ? 10.803 15.797 -4.547 1.00 92.00 98 VAL A CA 1
ATOM 816 C C . VAL A 1 98 ? 9.282 15.658 -4.661 1.00 92.00 98 VAL A C 1
ATOM 818 O O . VAL A 1 98 ? 8.595 15.739 -3.649 1.00 92.00 98 VAL A O 1
ATOM 821 N N . ILE A 1 99 ? 8.742 15.347 -5.846 1.00 92.75 99 ILE A N 1
ATOM 822 C CA . ILE A 1 99 ? 7.299 15.160 -6.056 1.00 92.75 99 ILE A CA 1
ATOM 823 C C . ILE A 1 99 ? 6.743 13.995 -5.215 1.00 92.75 99 ILE A C 1
ATOM 825 O O . ILE A 1 99 ? 5.842 14.231 -4.405 1.00 92.75 99 ILE A O 1
ATOM 829 N N . PRO A 1 100 ? 7.234 12.742 -5.336 1.00 93.56 100 PRO A N 1
ATOM 830 C CA . PRO A 1 100 ? 6.741 11.644 -4.510 1.00 93.56 100 PRO A CA 1
ATOM 831 C C . PRO A 1 100 ? 7.053 11.849 -3.020 1.00 93.56 100 PRO A C 1
ATOM 833 O O . PRO A 1 100 ? 6.231 11.476 -2.177 1.00 93.56 100 PRO A O 1
ATOM 836 N N . ALA A 1 101 ? 8.181 12.475 -2.666 1.00 92.56 101 ALA A N 1
ATOM 837 C CA . ALA A 1 101 ? 8.464 12.836 -1.277 1.00 92.56 101 ALA A CA 1
ATOM 838 C C . ALA A 1 101 ? 7.386 13.785 -0.724 1.00 92.56 101 ALA A C 1
ATOM 840 O O . ALA A 1 101 ? 6.767 13.484 0.296 1.00 92.56 101 ALA A O 1
ATOM 841 N N . TRP A 1 102 ? 7.078 14.863 -1.447 1.00 92.31 102 TRP A N 1
ATOM 842 C CA . TRP A 1 102 ? 6.065 15.846 -1.072 1.00 92.31 102 TRP A CA 1
ATOM 843 C C . TRP A 1 102 ? 4.665 15.238 -0.969 1.00 92.31 102 TRP A C 1
ATOM 845 O O . TRP A 1 102 ? 3.976 15.435 0.034 1.00 92.31 102 TRP A O 1
ATOM 855 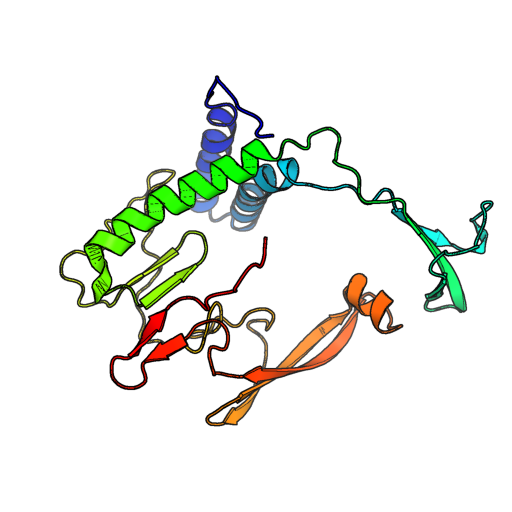N N . ILE A 1 103 ? 4.252 14.442 -1.961 1.00 93.06 103 ILE A N 1
ATOM 856 C CA . ILE A 1 103 ? 2.950 13.758 -1.957 1.00 93.06 103 ILE A CA 1
ATOM 857 C C . ILE A 1 103 ? 2.837 12.844 -0.733 1.00 93.06 103 ILE A C 1
ATOM 859 O O . ILE A 1 103 ? 1.867 12.935 0.020 1.00 93.06 103 ILE A O 1
ATOM 863 N N . THR A 1 104 ? 3.837 11.992 -0.482 1.00 93.62 104 THR A N 1
ATOM 864 C CA . THR A 1 104 ? 3.780 11.062 0.657 1.00 93.62 104 THR A CA 1
ATOM 865 C C . THR A 1 104 ? 3.851 11.778 2.008 1.00 93.62 104 THR A C 1
ATOM 867 O O . THR A 1 104 ? 3.244 11.312 2.972 1.00 93.62 104 THR A O 1
ATOM 870 N N . THR A 1 105 ? 4.542 12.917 2.103 1.00 94.31 105 THR A N 1
ATOM 871 C CA . THR A 1 105 ? 4.521 13.777 3.296 1.00 94.31 105 THR A CA 1
ATOM 872 C C . THR A 1 105 ? 3.131 14.353 3.538 1.00 94.31 105 THR A C 1
ATOM 874 O O . THR A 1 105 ? 2.615 14.224 4.644 1.00 94.31 105 THR A O 1
ATOM 877 N N . ASN A 1 106 ? 2.475 14.900 2.512 1.00 92.81 106 ASN A N 1
ATOM 878 C CA . ASN A 1 106 ? 1.123 15.454 2.645 1.00 92.81 106 ASN A CA 1
ATOM 879 C C . ASN A 1 106 ? 0.091 14.390 3.050 1.00 92.81 106 ASN A C 1
ATOM 881 O O . ASN A 1 106 ? -0.750 14.647 3.909 1.00 92.81 106 ASN A O 1
ATOM 885 N N . VAL A 1 107 ? 0.194 13.166 2.516 1.00 94.06 107 VAL A N 1
ATOM 886 C CA . VAL A 1 107 ? -0.661 12.044 2.949 1.00 94.06 107 VAL A CA 1
ATOM 887 C C . VAL A 1 107 ? -0.462 11.743 4.441 1.00 94.06 107 VAL A C 1
ATOM 889 O O . VAL A 1 107 ? -1.437 11.615 5.181 1.00 94.06 107 VAL A O 1
ATOM 892 N N . ARG A 1 108 ? 0.788 11.706 4.926 1.00 95.25 108 ARG A N 1
ATOM 893 C CA . ARG A 1 108 ? 1.084 11.507 6.359 1.00 95.25 108 ARG A CA 1
ATOM 894 C C . ARG A 1 108 ? 0.572 12.658 7.223 1.00 95.25 108 ARG A C 1
ATOM 896 O O . ARG A 1 108 ? -0.012 12.404 8.273 1.00 95.25 108 ARG A O 1
ATOM 903 N N . LEU A 1 109 ? 0.745 13.903 6.778 1.00 95.31 109 LEU A N 1
ATOM 904 C CA . LEU A 1 109 ? 0.234 15.088 7.473 1.00 95.31 109 LEU A CA 1
ATOM 905 C C . LEU A 1 109 ? -1.295 15.113 7.543 1.00 95.31 109 LEU A C 1
ATOM 907 O O . LEU A 1 109 ? -1.835 15.670 8.491 1.00 95.31 109 LEU A O 1
ATOM 911 N N . LYS A 1 110 ? -1.995 14.472 6.601 1.00 94.81 110 LYS A N 1
ATOM 912 C CA . LYS A 1 110 ? -3.447 14.273 6.678 1.00 94.81 110 LYS A CA 1
ATOM 913 C C . LYS A 1 110 ? -3.841 13.176 7.681 1.00 94.81 110 LYS A C 1
ATOM 915 O O . LYS A 1 110 ? -4.835 13.325 8.383 1.00 94.81 110 LYS A O 1
ATOM 920 N N . LEU A 1 111 ? -3.070 12.088 7.770 1.00 95.94 111 LEU A N 1
ATOM 921 C CA . LEU A 1 111 ? -3.330 10.964 8.687 1.00 95.94 111 LEU A CA 1
ATOM 922 C C . LEU A 1 111 ? -3.077 11.325 10.159 1.00 95.94 111 LEU A C 1
ATOM 924 O O . LEU A 1 111 ? -3.873 10.982 11.031 1.00 95.94 111 LEU A O 1
ATOM 928 N N . ILE A 1 112 ? -1.955 11.996 10.449 1.00 95.81 112 ILE A N 1
ATOM 929 C CA . ILE A 1 112 ? -1.475 12.238 11.822 1.00 95.81 112 ILE A CA 1
ATOM 930 C C . ILE A 1 112 ? -2.508 12.962 12.703 1.00 95.81 112 ILE A C 1
ATOM 932 O O . ILE A 1 112 ? -2.732 12.492 13.817 1.00 95.81 112 ILE A O 1
ATOM 936 N N . PRO A 1 113 ? -3.154 14.061 12.268 1.00 95.69 113 PRO A N 1
ATOM 937 C CA . PRO A 1 113 ? -4.150 14.751 13.081 1.00 95.69 113 PRO A CA 1
ATOM 938 C C . PRO A 1 113 ? -5.342 13.863 13.434 1.00 95.69 113 PRO A C 1
ATOM 940 O O . PRO A 1 113 ? -5.785 13.874 14.580 1.00 95.69 113 PRO A O 1
ATOM 943 N N . GLU A 1 114 ? -5.837 13.065 12.485 1.00 96.44 114 GLU A N 1
ATOM 944 C CA . GLU A 1 114 ? -6.980 12.180 12.725 1.00 96.44 114 GLU A CA 1
ATOM 945 C C . GLU A 1 114 ? -6.637 11.051 13.695 1.00 96.44 114 GLU A C 1
ATOM 947 O O . GLU A 1 114 ? -7.442 10.760 14.583 1.00 96.44 114 GLU A O 1
ATOM 952 N N . MET A 1 115 ? -5.425 10.495 13.587 1.00 95.88 115 MET A N 1
ATOM 953 C CA . MET A 1 115 ? -4.915 9.518 14.550 1.00 95.88 115 MET A CA 1
ATOM 954 C C . MET A 1 115 ? -4.718 10.141 15.936 1.00 95.88 115 MET A C 1
ATOM 956 O O . MET A 1 115 ? -5.167 9.567 16.918 1.00 95.88 115 MET A O 1
ATOM 960 N N . LYS A 1 116 ? -4.115 11.335 16.036 1.00 95.44 116 LYS A N 1
ATOM 961 C CA . LYS A 1 116 ? -3.885 12.017 17.325 1.00 95.44 116 LYS A CA 1
ATOM 962 C C . LYS A 1 116 ? -5.183 12.352 18.055 1.00 95.44 116 LYS A C 1
ATOM 964 O O . LYS A 1 116 ? -5.277 12.145 19.258 1.00 95.44 116 LYS A O 1
ATOM 969 N N . LYS A 1 117 ? -6.207 12.827 17.339 1.00 95.94 117 LYS A N 1
ATOM 970 C CA . LYS A 1 117 ? -7.538 13.106 17.914 1.00 95.94 117 LYS A CA 1
ATOM 971 C C . LYS A 1 117 ? -8.212 11.860 18.509 1.00 95.94 117 LYS A C 1
ATOM 973 O O . LYS A 1 117 ? -9.145 12.004 19.293 1.00 95.94 117 LYS A O 1
ATOM 978 N N . ARG A 1 118 ? -7.783 10.659 18.103 1.00 95.56 118 ARG A N 1
ATOM 979 C CA . ARG A 1 118 ? -8.411 9.366 18.422 1.00 95.56 118 ARG A CA 1
ATOM 980 C C . ARG A 1 118 ? -7.402 8.340 18.914 1.00 95.56 118 ARG A C 1
ATOM 982 O O . ARG A 1 118 ? -7.640 7.151 18.764 1.00 95.56 118 ARG A O 1
ATOM 989 N N . GLU A 1 119 ? -6.285 8.778 19.485 1.00 93.06 119 GLU A N 1
ATOM 990 C CA . GLU A 1 119 ? -5.119 7.923 19.743 1.00 93.06 119 GLU A CA 1
ATOM 991 C C . GLU A 1 119 ? -5.482 6.618 20.466 1.00 93.06 119 GLU A C 1
ATOM 993 O O . GLU A 1 119 ? -5.039 5.550 20.061 1.00 93.06 119 GLU A O 1
ATOM 998 N N . LYS A 1 120 ? -6.388 6.694 21.449 1.00 92.44 120 LYS A N 1
ATOM 999 C CA . LYS A 1 120 ? -6.875 5.544 22.229 1.00 92.44 120 LYS A CA 1
ATOM 1000 C C . LYS A 1 120 ? -7.713 4.532 21.441 1.00 92.44 120 LYS A C 1
ATOM 1002 O O . LYS A 1 120 ? -7.813 3.387 21.859 1.00 92.44 120 LYS A O 1
ATOM 1007 N N . TRP A 1 121 ? -8.333 4.953 20.344 1.00 95.56 121 TRP A N 1
ATOM 1008 C CA . TRP A 1 121 ? -9.199 4.115 19.512 1.00 95.56 121 TRP A CA 1
ATOM 1009 C C . TRP A 1 121 ? -8.514 3.660 18.225 1.00 95.56 121 TRP A C 1
ATOM 1011 O O . TRP A 1 121 ? -9.083 2.843 17.509 1.00 95.56 121 TRP A O 1
ATOM 1021 N N . VAL A 1 122 ? -7.321 4.170 17.898 1.00 94.62 122 VAL A N 1
ATOM 1022 C CA . VAL A 1 122 ? -6.582 3.760 16.698 1.00 94.62 122 VAL A CA 1
ATOM 1023 C C . VAL A 1 122 ? -5.992 2.369 16.904 1.00 94.62 122 VAL A C 1
ATOM 1025 O O . VAL A 1 122 ? -5.138 2.160 17.759 1.00 94.62 122 VAL A O 1
ATOM 1028 N N . VAL A 1 123 ? -6.397 1.432 16.050 1.00 93.19 123 VAL A N 1
ATOM 1029 C CA . VAL A 1 123 ? -5.897 0.049 16.049 1.00 93.19 123 VAL A CA 1
ATOM 1030 C C . VAL A 1 123 ? -4.791 -0.128 15.013 1.00 93.19 123 VAL A C 1
ATOM 1032 O O . VAL A 1 123 ? -3.785 -0.794 15.254 1.00 93.19 123 VAL A O 1
ATOM 1035 N N . TYR A 1 124 ? -4.973 0.452 13.825 1.00 94.06 124 TYR A N 1
ATOM 1036 C CA . TYR A 1 124 ? -4.079 0.223 12.695 1.00 94.06 124 TYR A CA 1
ATOM 1037 C C . TYR A 1 124 ? -4.092 1.385 11.698 1.00 94.06 124 TYR A C 1
ATOM 1039 O O . TYR A 1 124 ? -5.070 2.117 11.579 1.00 94.06 124 TYR A O 1
ATOM 1047 N N . CYS A 1 125 ? -2.995 1.542 10.955 1.00 94.06 125 CYS A N 1
ATOM 1048 C CA . CYS A 1 125 ? -2.870 2.507 9.867 1.00 94.06 125 CYS A CA 1
ATOM 1049 C C . CYS A 1 125 ? -2.019 1.910 8.733 1.00 94.06 125 CYS A C 1
ATOM 1051 O O . CYS A 1 125 ? -0.949 1.342 8.983 1.00 94.06 125 CYS A O 1
ATOM 1053 N N . ASP A 1 126 ? -2.476 2.027 7.482 1.00 92.88 126 ASP A N 1
ATOM 1054 C CA . ASP A 1 126 ? -1.723 1.610 6.289 1.00 92.88 126 ASP A CA 1
ATOM 1055 C C . ASP A 1 126 ? -1.904 2.607 5.153 1.00 92.88 126 ASP A C 1
ATOM 1057 O O . ASP A 1 126 ? -2.954 2.633 4.521 1.00 92.88 126 ASP A O 1
ATOM 1061 N N . THR A 1 127 ? -0.827 3.337 4.847 1.00 88.88 127 THR A N 1
ATOM 1062 C CA . THR A 1 127 ? -0.654 4.243 3.695 1.00 88.88 127 THR A CA 1
ATOM 1063 C C . THR A 1 127 ? -1.631 5.419 3.634 1.00 88.88 127 THR A C 1
ATOM 1065 O O . THR A 1 127 ? -1.177 6.556 3.658 1.00 88.88 127 THR A O 1
ATOM 1068 N N . ASP A 1 128 ? -2.927 5.150 3.545 1.00 91.50 128 ASP A N 1
ATOM 1069 C CA . ASP A 1 128 ? -4.038 6.081 3.341 1.00 91.50 128 ASP A CA 1
ATOM 1070 C C . ASP A 1 128 ? -5.317 5.659 4.098 1.00 91.50 128 ASP A C 1
ATOM 1072 O O . ASP A 1 128 ? -6.376 6.244 3.893 1.00 91.50 128 ASP A O 1
A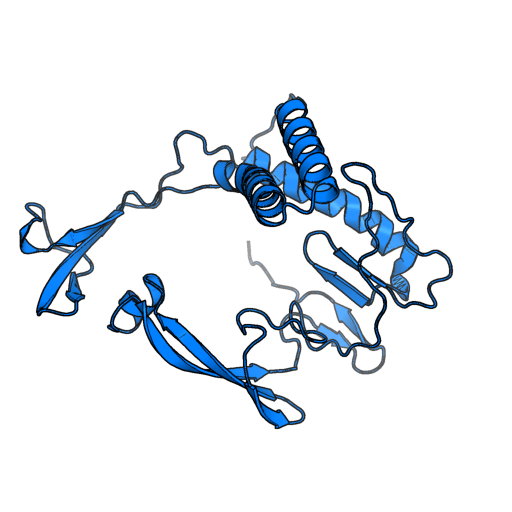TOM 1076 N N . SER A 1 129 ? -5.217 4.682 5.005 1.00 94.88 129 SER A N 1
ATOM 1077 C CA . SER A 1 129 ? -6.327 4.162 5.814 1.00 94.88 129 SER A CA 1
ATOM 1078 C C . SER A 1 129 ? -6.007 4.205 7.309 1.00 94.88 129 SER A C 1
ATOM 1080 O O . SER A 1 129 ? -4.861 3.982 7.708 1.00 94.88 129 SER A O 1
ATOM 1082 N N . ILE A 1 130 ? -7.026 4.467 8.134 1.00 96.81 130 ILE A N 1
ATOM 1083 C CA . ILE A 1 130 ? -6.979 4.382 9.600 1.00 96.81 130 ILE A CA 1
ATOM 1084 C C . ILE A 1 130 ? -8.101 3.442 10.033 1.00 96.81 130 ILE A C 1
ATOM 1086 O O . ILE A 1 130 ? -9.241 3.597 9.608 1.00 96.81 130 ILE A O 1
ATOM 1090 N N . HIS A 1 131 ? -7.770 2.479 10.881 1.00 96.50 131 HIS A N 1
ATOM 1091 C CA . HIS A 1 131 ? -8.724 1.580 11.508 1.00 96.50 131 HIS A CA 1
ATOM 1092 C C . HIS A 1 131 ? -8.905 2.032 12.954 1.00 96.50 131 HIS A C 1
ATOM 1094 O O . HIS A 1 131 ? -7.924 2.111 13.702 1.00 96.50 131 HIS A O 1
ATOM 1100 N N . ILE A 1 132 ? -10.145 2.326 13.331 1.00 96.56 132 ILE A N 1
ATOM 1101 C CA . ILE A 1 132 ? -10.517 2.716 14.690 1.00 96.56 132 ILE A CA 1
ATOM 1102 C C . ILE A 1 132 ? -11.506 1.710 15.276 1.00 96.56 132 ILE A C 1
ATOM 1104 O O . ILE A 1 132 ? -12.221 1.045 14.526 1.00 96.56 132 ILE A O 1
ATOM 1108 N N . LEU A 1 133 ? -11.542 1.595 16.601 1.00 96.25 133 LEU A N 1
ATOM 1109 C CA . LEU A 1 133 ? -12.587 0.846 17.297 1.00 96.25 133 LEU A CA 1
ATOM 1110 C C . LEU A 1 133 ? -13.960 1.493 17.049 1.00 96.25 133 LEU A C 1
ATOM 1112 O O . LEU A 1 133 ? -14.068 2.720 16.970 1.00 96.25 133 LEU A O 1
ATOM 1116 N N . SER A 1 134 ? -15.002 0.670 16.911 1.00 95.00 134 SER A N 1
ATOM 1117 C CA . SER A 1 134 ? -16.355 1.133 16.572 1.00 95.00 134 SER A CA 1
ATOM 1118 C C . SER A 1 134 ? -17.032 1.925 17.692 1.00 95.00 134 SER A C 1
ATOM 1120 O O . SER A 1 134 ? -17.914 2.734 17.425 1.00 95.00 134 SER A O 1
ATOM 1122 N N . ASP A 1 135 ? -16.575 1.766 18.933 1.00 94.94 135 ASP A N 1
ATOM 1123 C CA . ASP A 1 135 ? -17.025 2.523 20.104 1.00 94.94 135 ASP A CA 1
ATOM 1124 C C . ASP A 1 135 ? -16.355 3.906 20.242 1.00 94.94 135 ASP A C 1
ATOM 1126 O O . ASP A 1 135 ? -16.523 4.591 21.255 1.00 94.94 135 ASP A O 1
ATOM 1130 N N . CYS A 1 136 ? -15.597 4.345 19.230 1.00 96.31 136 CYS A N 1
ATOM 1131 C CA . CYS A 1 136 ? -15.003 5.674 19.198 1.00 96.31 136 CYS A CA 1
ATOM 1132 C C . CYS A 1 136 ? -16.103 6.755 19.232 1.00 96.31 136 CYS A C 1
ATOM 1134 O O . CYS A 1 136 ? -16.900 6.841 18.297 1.00 96.31 136 CYS A O 1
ATOM 1136 N N . PRO A 1 137 ? -16.145 7.632 20.256 1.00 95.81 137 PRO A N 1
ATOM 1137 C CA . PRO A 1 137 ? -17.225 8.612 20.420 1.00 95.81 137 PRO A CA 1
ATOM 1138 C C . PRO A 1 137 ? -17.201 9.721 19.359 1.00 95.81 137 PRO A C 1
ATOM 1140 O O . PRO A 1 137 ? -18.172 10.456 19.199 1.00 95.81 137 PRO A O 1
ATOM 1143 N N . ASN A 1 138 ? -16.084 9.873 18.649 1.00 95.12 138 ASN A N 1
ATOM 1144 C CA . ASN A 1 138 ? -15.875 10.877 17.617 1.00 95.12 138 ASN A CA 1
ATOM 1145 C C . ASN A 1 138 ? -15.293 10.230 16.349 1.00 95.12 138 ASN A C 1
ATOM 1147 O O . ASN A 1 138 ? -14.129 10.480 16.047 1.00 95.12 138 ASN A O 1
ATOM 1151 N N . PRO A 1 139 ? -16.041 9.415 15.581 1.00 94.50 139 PRO A N 1
ATOM 1152 C CA . PRO A 1 139 ? -15.512 8.744 14.391 1.00 94.50 139 PRO A CA 1
ATOM 1153 C C . PRO A 1 139 ? -14.996 9.736 13.329 1.00 94.50 139 PRO A C 1
ATOM 1155 O O . PRO A 1 139 ? -15.165 10.955 13.429 1.00 94.50 139 PRO A O 1
ATOM 1158 N N . ILE A 1 140 ? -14.270 9.229 12.332 1.00 95.00 140 ILE A N 1
ATOM 1159 C CA . ILE A 1 140 ? -13.820 10.051 11.201 1.00 95.00 140 ILE A CA 1
ATOM 1160 C C . ILE A 1 140 ? -15.030 10.319 10.300 1.00 95.00 140 ILE A C 1
ATOM 1162 O O . ILE A 1 140 ? -15.754 9.392 9.952 1.00 95.00 140 ILE A O 1
ATOM 1166 N N . GLU A 1 141 ? -15.247 11.584 9.945 1.00 93.62 141 GLU A N 1
ATOM 1167 C CA . GLU A 1 141 ? -16.374 11.995 9.107 1.00 93.62 141 GLU A CA 1
ATOM 1168 C C . GLU A 1 141 ? -16.211 11.471 7.674 1.00 93.62 141 GLU A C 1
ATOM 1170 O O . GLU A 1 141 ? -15.180 11.699 7.033 1.00 93.62 141 GLU A O 1
ATOM 1175 N N . ASP A 1 142 ? -17.236 10.772 7.188 1.00 94.81 142 ASP A N 1
ATOM 1176 C CA . ASP A 1 142 ? -17.295 10.264 5.822 1.00 94.81 142 ASP A CA 1
ATOM 1177 C C . ASP A 1 142 ? -17.525 11.400 4.814 1.00 94.81 142 ASP A C 1
ATOM 1179 O O . ASP A 1 142 ? -18.230 12.378 5.070 1.00 94.81 142 ASP A O 1
ATOM 1183 N N . SER A 1 143 ? -16.898 11.294 3.649 1.00 94.81 143 SER A N 1
ATOM 1184 C CA . SER A 1 143 ? -16.915 12.325 2.626 1.00 94.81 143 SER A CA 1
ATOM 1185 C C . SER A 1 143 ? -16.698 11.751 1.234 1.00 94.81 143 SER A C 1
ATOM 1187 O O . SER A 1 143 ? -15.649 11.196 0.908 1.00 94.81 143 SER A O 1
ATOM 1189 N N . GLU A 1 144 ? -17.645 12.036 0.344 1.00 89.88 144 GLU A N 1
ATOM 1190 C CA . GLU A 1 144 ? -17.548 11.698 -1.079 1.00 89.88 144 GLU A CA 1
ATOM 1191 C C . GLU A 1 144 ? -16.675 12.676 -1.887 1.00 89.88 144 GLU A C 1
ATOM 1193 O O . GLU A 1 144 ? -16.540 12.545 -3.105 1.00 89.88 144 GLU A O 1
ATOM 1198 N N . LYS A 1 145 ? -16.091 13.699 -1.251 1.00 92.12 145 LYS A N 1
ATOM 1199 C CA . LYS A 1 145 ? -15.265 14.697 -1.945 1.00 92.12 145 LYS A CA 1
ATOM 1200 C C . LYS A 1 145 ? -13.891 14.123 -2.292 1.00 92.12 145 LYS A C 1
ATOM 1202 O O . LYS A 1 145 ? -13.344 13.282 -1.580 1.00 92.12 145 LYS A O 1
ATOM 1207 N N . LEU A 1 146 ? -13.285 14.628 -3.370 1.00 91.50 146 LEU A N 1
ATOM 1208 C CA . LEU A 1 146 ? -11.904 14.286 -3.711 1.00 91.50 146 LEU A CA 1
ATOM 1209 C C . LEU A 1 146 ? -10.981 14.665 -2.547 1.00 91.50 146 LEU A C 1
ATOM 1211 O O . LEU A 1 146 ? -10.979 15.803 -2.085 1.00 91.50 146 LEU A O 1
ATOM 1215 N N . GLY A 1 147 ? -10.200 13.695 -2.076 1.00 90.06 147 GLY A N 1
ATOM 1216 C CA . GLY A 1 147 ? -9.342 13.886 -0.914 1.00 90.06 147 GLY A CA 1
ATOM 1217 C C . GLY A 1 147 ? -10.090 13.891 0.422 1.00 90.06 147 GLY A C 1
ATOM 1218 O O . GLY A 1 147 ? -9.460 14.210 1.424 1.00 90.06 147 GLY A O 1
ATOM 1219 N N . GLY A 1 148 ? -11.372 13.518 0.471 1.00 93.75 148 GLY A N 1
ATOM 1220 C CA . GLY A 1 148 ? -12.119 13.220 1.697 1.00 93.75 148 GLY A CA 1
ATOM 1221 C C . GLY A 1 148 ? -11.696 11.898 2.350 1.00 93.75 148 GLY A C 1
ATOM 1222 O O . GLY A 1 148 ? -10.755 11.243 1.892 1.00 93.75 148 GLY A O 1
ATOM 1223 N N . TRP A 1 149 ? -12.341 11.535 3.457 1.00 95.75 149 TRP A N 1
ATOM 1224 C CA . TRP A 1 149 ? -12.264 10.192 4.040 1.00 95.75 149 TRP A CA 1
ATOM 1225 C C . TRP A 1 149 ? -13.467 9.393 3.561 1.00 95.75 149 TRP A C 1
ATOM 1227 O O . TRP A 1 149 ? -14.569 9.905 3.635 1.00 95.75 149 TRP A O 1
ATOM 1237 N N . GLY A 1 150 ? -13.254 8.178 3.061 1.00 95.19 150 GLY A N 1
ATOM 1238 C CA . GLY A 1 150 ? -14.343 7.273 2.702 1.00 95.19 150 GLY A CA 1
ATOM 1239 C C . GLY A 1 150 ? -14.487 6.185 3.758 1.00 95.19 150 GLY A C 1
ATOM 1240 O O . GLY A 1 150 ? -13.501 5.505 4.050 1.00 95.19 150 GLY A O 1
ATOM 1241 N N . PHE A 1 151 ? -15.681 6.001 4.311 1.00 95.25 151 PHE A N 1
ATOM 1242 C CA . PHE A 1 151 ? -15.987 4.854 5.161 1.00 95.25 151 PHE A CA 1
ATOM 1243 C C . PHE A 1 151 ? -15.980 3.569 4.319 1.00 95.25 151 PHE A C 1
ATOM 1245 O O . PHE A 1 151 ? -16.734 3.446 3.355 1.00 95.25 151 PHE A O 1
ATOM 1252 N N . GLU A 1 152 ? -15.110 2.610 4.656 1.00 94.38 152 GLU A N 1
ATOM 1253 C CA . GLU A 1 152 ? -15.014 1.351 3.904 1.00 94.38 152 GLU A CA 1
ATOM 1254 C C . GLU A 1 152 ? -15.917 0.253 4.477 1.00 94.38 152 GLU A C 1
ATOM 1256 O O . GLU A 1 152 ? -16.701 -0.339 3.736 1.00 94.38 152 GLU A O 1
ATOM 1261 N N . TYR A 1 153 ? -15.776 -0.066 5.767 1.00 94.19 153 TYR A N 1
ATOM 1262 C CA . TYR A 1 153 ? -16.561 -1.092 6.457 1.00 94.19 153 TYR A CA 1
ATOM 1263 C C . TYR A 1 153 ? -16.330 -1.049 7.973 1.00 94.19 153 TYR A C 1
ATOM 1265 O O . TYR A 1 153 ? -15.344 -0.492 8.455 1.00 94.19 153 TYR A O 1
ATOM 1273 N N . GLU A 1 154 ? -17.202 -1.746 8.699 1.00 95.44 154 GLU A N 1
ATOM 1274 C CA . GLU A 1 154 ? -17.030 -2.127 10.099 1.00 95.44 154 GLU A CA 1
ATOM 1275 C C . GLU A 1 154 ? -17.035 -3.657 10.201 1.00 95.44 154 GLU A C 1
ATOM 1277 O O . GLU A 1 154 ? -17.835 -4.327 9.544 1.00 95.44 154 GLU A O 1
ATOM 1282 N N . ALA A 1 155 ? -16.100 -4.223 10.965 1.00 95.44 155 ALA A N 1
ATOM 1283 C CA . ALA A 1 155 ? -16.021 -5.662 11.189 1.00 95.44 155 ALA A CA 1
ATOM 1284 C C . ALA A 1 155 ? -15.182 -5.991 12.429 1.00 95.44 155 ALA A C 1
ATOM 1286 O O . ALA A 1 155 ? -14.153 -5.359 12.675 1.00 95.44 155 ALA A O 1
ATOM 1287 N N . GLU A 1 156 ? -15.557 -7.057 13.134 1.00 96.25 156 GLU A N 1
ATOM 1288 C CA . GLU A 1 156 ? -14.696 -7.692 14.129 1.00 96.25 156 GLU A CA 1
ATOM 1289 C C . GLU A 1 156 ? -13.573 -8.462 13.419 1.00 96.25 156 GLU A C 1
ATOM 1291 O O . GLU A 1 156 ? -13.824 -9.317 12.564 1.00 96.25 156 GLU A O 1
ATOM 1296 N N . GLN A 1 157 ? -12.315 -8.122 13.713 1.00 94.56 157 GLN A N 1
ATOM 1297 C CA . GLN A 1 157 ? -11.154 -8.696 13.032 1.00 94.56 157 GLN A CA 1
ATOM 1298 C C . GLN A 1 157 ? -9.955 -8.834 13.965 1.00 94.56 157 GLN A C 1
ATOM 1300 O O . GLN A 1 157 ? -9.675 -7.966 14.787 1.00 94.56 157 GLN A O 1
ATOM 1305 N N . VAL A 1 158 ? -9.186 -9.901 13.757 1.00 92.75 158 VAL A N 1
ATOM 1306 C CA . VAL A 1 158 ? -7.912 -10.120 14.446 1.00 92.75 158 VAL A CA 1
ATOM 1307 C C . VAL A 1 158 ? -6.782 -9.432 13.681 1.00 92.75 158 VAL A C 1
ATOM 1309 O O . VAL A 1 158 ? -6.667 -9.589 12.462 1.00 92.75 158 VAL A O 1
ATOM 1312 N N . TYR A 1 159 ? -5.923 -8.709 14.399 1.00 93.19 159 TYR A N 1
ATOM 1313 C CA . TYR A 1 159 ? -4.712 -8.083 13.868 1.00 93.19 159 TYR A CA 1
ATOM 1314 C C . TYR A 1 159 ? -3.494 -8.840 14.378 1.00 93.19 159 TYR A C 1
ATOM 1316 O O . TYR A 1 159 ? -3.292 -8.953 15.581 1.00 93.19 159 TYR A O 1
ATOM 1324 N N . TYR A 1 160 ? -2.679 -9.353 13.458 1.00 92.56 160 TYR A N 1
ATOM 1325 C CA . TYR A 1 160 ? -1.454 -10.070 13.809 1.00 92.56 160 TYR A CA 1
ATOM 1326 C C . TYR A 1 160 ? -0.229 -9.164 13.682 1.00 92.56 160 TYR A C 1
ATOM 1328 O O . TYR A 1 160 ? 0.585 -9.076 14.591 1.00 92.56 160 TYR A O 1
ATOM 1336 N N . ARG A 1 161 ? -0.097 -8.474 12.541 1.00 92.12 161 ARG A N 1
ATOM 1337 C CA . ARG A 1 161 ? 1.042 -7.594 12.219 1.00 92.12 161 ARG A CA 1
ATOM 1338 C C . ARG A 1 161 ? 0.715 -6.691 11.022 1.00 92.12 161 ARG A C 1
ATOM 1340 O O . ARG A 1 161 ? -0.303 -6.901 10.354 1.00 92.12 161 ARG A O 1
ATOM 1347 N N . PRO A 1 162 ? 1.569 -5.715 10.656 1.00 92.38 162 PRO A N 1
ATOM 1348 C CA . PRO A 1 162 ? 1.307 -4.855 9.508 1.00 92.38 162 PRO A CA 1
ATOM 1349 C C . PRO A 1 162 ? 1.032 -5.635 8.216 1.00 92.38 162 PRO A C 1
ATOM 1351 O O . PRO A 1 162 ? 1.870 -6.414 7.748 1.00 92.38 162 PRO A O 1
ATOM 1354 N N . LYS A 1 163 ? -0.129 -5.362 7.603 1.00 93.31 163 LYS A N 1
ATOM 1355 C CA . LYS A 1 163 ? -0.649 -6.035 6.396 1.00 93.31 163 LYS A CA 1
ATOM 1356 C C . LYS A 1 163 ? -0.909 -7.540 6.586 1.00 93.31 163 LYS A C 1
ATOM 1358 O O . LYS A 1 163 ? -0.833 -8.295 5.612 1.00 93.31 163 LYS A O 1
ATOM 1363 N N . PHE A 1 164 ? -1.193 -7.944 7.824 1.00 94.94 164 PHE A N 1
ATOM 1364 C CA . PHE A 1 164 ? -1.694 -9.259 8.207 1.00 94.94 164 PHE A CA 1
ATOM 1365 C C . PHE A 1 164 ? -2.775 -9.112 9.294 1.00 94.94 164 PHE A C 1
ATOM 1367 O O . PHE A 1 164 ? -2.480 -9.093 10.490 1.00 94.94 164 PHE A O 1
ATOM 1374 N N . TYR A 1 165 ? -4.019 -8.944 8.857 1.00 94.31 165 TYR A N 1
ATOM 1375 C CA . TYR A 1 165 ? -5.189 -8.753 9.717 1.00 94.31 165 TYR A CA 1
ATOM 1376 C C . TYR A 1 165 ? -6.460 -9.157 8.969 1.00 94.31 165 TYR A C 1
ATOM 1378 O O . TYR A 1 165 ? -6.509 -9.030 7.741 1.00 94.31 165 TYR A O 1
ATOM 1386 N N . GLY A 1 166 ? -7.475 -9.646 9.686 1.00 92.19 166 GLY A N 1
ATOM 1387 C CA . GLY A 1 166 ? -8.702 -10.175 9.083 1.00 92.19 166 GLY A CA 1
ATOM 1388 C C . GLY A 1 166 ? -8.386 -11.131 7.923 1.00 92.19 166 GLY A C 1
ATOM 1389 O O . GLY A 1 166 ? -7.621 -12.080 8.075 1.00 92.19 166 GLY A O 1
ATOM 1390 N N . ASN A 1 167 ? -8.898 -10.814 6.730 1.00 89.62 167 ASN A N 1
ATOM 1391 C CA . ASN A 1 167 ? -8.631 -11.567 5.493 1.00 89.62 167 ASN A CA 1
ATOM 1392 C C . ASN A 1 167 ? -7.482 -10.992 4.634 1.00 89.62 167 ASN A C 1
ATOM 1394 O O . ASN A 1 167 ? -7.253 -11.447 3.508 1.00 89.62 167 ASN A O 1
ATOM 1398 N N . LYS A 1 168 ? -6.777 -9.953 5.100 1.00 92.00 168 LYS A N 1
ATOM 1399 C CA . LYS A 1 168 ? -5.681 -9.306 4.366 1.00 92.00 168 LYS A CA 1
ATOM 1400 C C . LYS A 1 168 ? -4.346 -9.870 4.828 1.00 92.00 168 LYS A C 1
ATOM 1402 O O . LYS A 1 168 ? -3.906 -9.593 5.938 1.00 92.00 168 LYS A O 1
ATOM 1407 N N . THR A 1 169 ? -3.649 -10.546 3.917 1.00 94.75 169 THR A N 1
ATOM 1408 C CA . THR A 1 169 ? -2.321 -11.114 4.176 1.00 94.75 169 THR A CA 1
ATOM 1409 C C . THR A 1 169 ? -1.360 -10.771 3.041 1.00 94.75 169 THR A C 1
ATOM 1411 O O . THR A 1 169 ? -1.535 -11.190 1.893 1.00 94.75 169 THR A O 1
ATOM 1414 N N . LYS A 1 170 ? -0.314 -9.982 3.326 1.00 91.56 170 LYS A N 1
ATOM 1415 C CA . LYS A 1 170 ? 0.611 -9.499 2.287 1.00 91.56 170 LYS A CA 1
ATOM 1416 C C . LYS A 1 170 ? 1.298 -10.647 1.538 1.00 91.56 170 LYS A C 1
ATOM 1418 O O . LYS A 1 170 ? 2.055 -11.452 2.086 1.00 91.56 170 LYS A O 1
ATOM 1423 N N . GLY A 1 171 ? 1.120 -10.641 0.218 1.00 90.69 171 GLY A N 1
ATOM 1424 C CA . GLY A 1 171 ? 1.726 -11.628 -0.672 1.00 90.69 171 GLY A CA 1
ATOM 1425 C C . GLY A 1 171 ? 1.128 -13.025 -0.517 1.00 90.69 171 GLY A C 1
ATOM 1426 O O . GLY A 1 171 ? 1.835 -13.995 -0.780 1.00 90.69 171 GLY A O 1
ATOM 1427 N N . VAL A 1 172 ? -0.112 -13.124 -0.040 1.00 94.31 172 VAL A N 1
ATOM 1428 C CA . VAL A 1 172 ? -0.954 -14.319 -0.110 1.00 94.31 172 VAL A CA 1
ATOM 1429 C C . VAL A 1 172 ? -2.231 -13.900 -0.851 1.00 94.31 172 VAL A C 1
ATOM 1431 O O . VAL A 1 172 ? -2.840 -12.898 -0.476 1.00 94.31 172 VAL A O 1
ATOM 1434 N N . PRO A 1 173 ? -2.605 -14.562 -1.956 1.00 93.19 173 PRO A N 1
ATOM 1435 C CA . PRO A 1 173 ? -3.816 -14.211 -2.689 1.00 93.19 173 PRO A CA 1
ATOM 1436 C C . PRO A 1 173 ? -5.071 -14.645 -1.918 1.00 93.19 173 PRO A C 1
ATOM 1438 O O . PRO A 1 173 ? -5.030 -15.608 -1.162 1.00 93.19 173 PRO A O 1
ATOM 1441 N N . LYS A 1 174 ? -6.215 -13.994 -2.175 1.00 92.06 174 LYS A N 1
ATOM 1442 C CA . LYS A 1 174 ? -7.501 -14.329 -1.523 1.00 92.06 174 LYS A CA 1
ATOM 1443 C C . LYS A 1 174 ? -7.961 -15.776 -1.751 1.00 92.06 174 LYS A C 1
ATOM 1445 O O . LYS A 1 174 ? -8.695 -16.310 -0.939 1.00 92.06 174 LYS A O 1
ATOM 1450 N N . ARG A 1 175 ? -7.528 -16.396 -2.853 1.00 92.50 175 ARG A N 1
ATOM 1451 C CA . ARG A 1 175 ? -7.830 -17.793 -3.211 1.00 92.50 175 ARG A CA 1
ATOM 1452 C C . ARG A 1 175 ? -6.916 -18.825 -2.542 1.00 92.50 175 ARG A C 1
ATOM 1454 O O . ARG A 1 175 ? -6.898 -19.968 -2.977 1.00 92.50 175 ARG A O 1
ATOM 1461 N N . ALA A 1 176 ? -6.062 -18.406 -1.612 1.00 95.69 176 ALA A N 1
ATOM 1462 C CA . ALA A 1 176 ? -5.197 -19.332 -0.903 1.00 95.69 176 ALA A CA 1
ATOM 1463 C C . ALA A 1 176 ? -5.992 -20.155 0.109 1.00 95.69 176 ALA A C 1
ATOM 1465 O O . ALA A 1 176 ? -6.832 -19.623 0.829 1.00 95.69 176 ALA A O 1
ATOM 1466 N N . GLU A 1 177 ? -5.674 -21.437 0.179 1.00 95.88 177 GLU A N 1
ATOM 1467 C CA . GLU A 1 177 ? -6.197 -22.371 1.164 1.00 95.88 177 GLU A CA 1
ATOM 1468 C C . GLU A 1 177 ? -5.307 -22.336 2.407 1.00 95.88 177 GLU A C 1
ATOM 1470 O O . GLU A 1 177 ? -4.080 -22.270 2.299 1.00 95.88 177 GLU A O 1
ATOM 147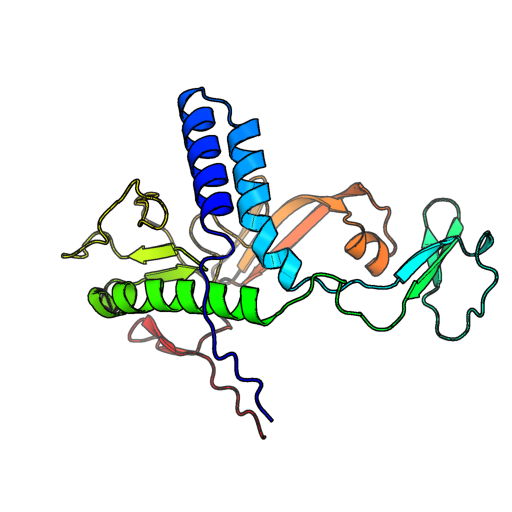5 N N . ILE A 1 178 ? -5.911 -22.374 3.593 1.00 96.19 178 ILE A N 1
ATOM 1476 C CA . ILE A 1 178 ? -5.174 -22.523 4.849 1.00 96.19 178 ILE A CA 1
ATOM 1477 C C . ILE A 1 178 ? -4.976 -24.019 5.085 1.00 96.19 178 ILE A C 1
ATOM 1479 O O . ILE A 1 178 ? -5.951 -24.745 5.254 1.00 96.19 178 ILE A O 1
ATOM 1483 N N . LEU A 1 179 ? -3.724 -24.473 5.107 1.00 96.38 179 LEU A N 1
ATOM 1484 C CA . LEU A 1 179 ? -3.392 -25.866 5.420 1.00 96.38 179 LEU A CA 1
ATOM 1485 C C . LEU A 1 179 ? -3.276 -26.101 6.921 1.00 96.38 179 LEU A C 1
ATOM 1487 O O . LEU A 1 179 ? -3.689 -27.139 7.429 1.00 96.38 179 LEU A O 1
ATOM 1491 N N . ARG A 1 180 ? -2.688 -25.133 7.625 1.00 95.31 180 ARG A N 1
ATOM 1492 C CA . ARG A 1 180 ? -2.435 -25.207 9.060 1.00 95.31 180 ARG A CA 1
ATOM 1493 C C . ARG A 1 180 ? -2.511 -23.818 9.672 1.00 95.31 180 ARG A C 1
ATOM 1495 O O . ARG A 1 180 ? -2.056 -22.842 9.081 1.00 95.31 180 ARG A O 1
ATOM 1502 N N . ASN A 1 181 ? -3.084 -23.744 10.864 1.00 95.38 181 ASN A N 1
ATOM 1503 C CA . ASN A 1 181 ? -3.191 -22.529 11.656 1.00 95.38 181 ASN A CA 1
ATOM 1504 C C . ASN A 1 181 ? -2.956 -22.907 13.118 1.00 95.38 181 ASN A C 1
ATOM 1506 O O . ASN A 1 181 ? -3.831 -23.498 13.745 1.00 95.38 181 ASN A O 1
ATOM 1510 N N . ASP A 1 182 ? -1.763 -22.622 13.629 1.00 94.44 182 ASP A N 1
ATOM 1511 C CA . ASP A 1 182 ? -1.428 -22.794 15.043 1.00 94.44 182 ASP A CA 1
ATOM 1512 C C . ASP A 1 182 ? -1.259 -21.432 15.724 1.00 94.44 182 ASP A C 1
ATOM 1514 O O . ASP A 1 182 ? -1.486 -20.388 15.114 1.00 94.44 182 ASP A O 1
ATOM 1518 N N . ASN A 1 183 ? -0.927 -21.414 17.014 1.00 90.94 183 ASN A N 1
ATOM 1519 C CA . ASN A 1 183 ? -0.872 -20.170 17.787 1.00 90.94 183 ASN A CA 1
ATOM 1520 C C . ASN A 1 183 ? 0.142 -19.159 17.233 1.00 90.94 183 ASN A C 1
ATOM 1522 O O . ASN A 1 183 ? -0.119 -17.959 17.303 1.00 90.94 183 ASN A O 1
ATOM 1526 N N . ASP A 1 184 ? 1.221 -19.626 16.603 1.00 93.56 184 ASP A N 1
ATOM 1527 C CA . ASP A 1 184 ? 2.326 -18.776 16.156 1.00 93.56 184 ASP A CA 1
ATOM 1528 C C . ASP A 1 184 ? 2.345 -18.557 14.643 1.00 93.56 184 ASP A C 1
ATOM 1530 O O . ASP A 1 184 ? 2.879 -17.550 14.165 1.00 93.56 184 ASP A O 1
ATOM 1534 N N . THR A 1 185 ? 1.786 -19.481 13.861 1.00 95.75 185 THR A N 1
ATOM 1535 C CA . THR A 1 185 ? 1.942 -19.510 12.407 1.00 95.75 185 THR A CA 1
ATOM 1536 C C . THR A 1 185 ? 0.670 -19.886 11.654 1.00 95.75 185 THR A C 1
ATOM 1538 O O . THR A 1 185 ? -0.218 -20.577 12.152 1.00 95.75 185 THR A O 1
ATOM 1541 N N . ILE A 1 186 ? 0.587 -19.411 10.409 1.00 96.31 186 ILE A N 1
ATOM 1542 C CA . ILE A 1 186 ? -0.407 -19.855 9.428 1.00 96.31 186 ILE A CA 1
ATOM 1543 C C . ILE A 1 186 ? 0.315 -20.291 8.156 1.00 96.31 186 ILE A C 1
ATOM 1545 O O . ILE A 1 186 ? 1.148 -19.556 7.615 1.00 96.31 186 ILE A O 1
ATOM 1549 N N . GLU A 1 187 ? -0.027 -21.477 7.668 1.00 96.88 187 GLU A N 1
ATOM 1550 C CA . GLU A 1 187 ? 0.460 -22.044 6.417 1.00 96.88 187 GLU A CA 1
ATOM 1551 C C . GLU A 1 187 ? -0.612 -21.963 5.342 1.00 96.88 187 GLU A C 1
ATOM 1553 O O . GLU A 1 187 ? -1.734 -22.444 5.504 1.00 96.88 187 GLU A O 1
ATOM 1558 N N . PHE A 1 188 ? -0.233 -21.363 4.220 1.00 96.94 188 PHE A N 1
ATOM 1559 C CA . PHE A 1 188 ? -1.084 -21.155 3.065 1.00 96.94 188 PHE A CA 1
ATOM 1560 C C . PHE A 1 188 ? -0.603 -21.985 1.883 1.00 96.94 188 PHE A C 1
ATOM 1562 O O . PHE A 1 188 ? 0.601 -22.073 1.621 1.00 96.94 188 PHE A O 1
ATOM 1569 N N . LYS A 1 189 ? -1.563 -22.485 1.112 1.00 97.25 189 LYS A N 1
ATOM 1570 C CA . LYS A 1 189 ? -1.374 -23.164 -0.163 1.00 97.25 189 LYS A CA 1
ATOM 1571 C C . LYS A 1 189 ? -2.098 -22.402 -1.260 1.00 97.25 189 LYS A C 1
ATOM 1573 O O . LYS A 1 189 ? -3.272 -22.073 -1.132 1.00 97.25 189 LYS A O 1
ATOM 1578 N N . TYR A 1 190 ? -1.404 -22.086 -2.344 1.00 96.38 190 TYR A N 1
ATOM 1579 C CA . TYR A 1 190 ? -2.031 -21.485 -3.521 1.00 96.38 190 TYR A CA 1
ATOM 1580 C C . TYR A 1 190 ? -1.190 -21.715 -4.762 1.00 96.38 190 TYR A C 1
ATOM 1582 O O . TYR A 1 190 ? 0.028 -21.839 -4.689 1.00 96.38 190 TYR A O 1
ATOM 1590 N N . THR A 1 191 ? -1.824 -21.689 -5.930 1.00 95.06 191 THR A N 1
ATOM 1591 C CA . THR A 1 191 ? -1.080 -21.677 -7.190 1.00 95.06 191 THR A CA 1
ATOM 1592 C C . THR A 1 191 ? -0.733 -20.250 -7.595 1.00 95.06 191 THR A C 1
ATOM 1594 O O . THR A 1 191 ? -1.469 -19.311 -7.294 1.00 95.06 191 THR A O 1
ATOM 1597 N N . SER A 1 192 ? 0.376 -20.038 -8.289 1.00 92.38 192 SER A N 1
ATOM 1598 C CA . SER A 1 192 ? 0.704 -18.749 -8.909 1.00 92.38 192 SER A CA 1
ATOM 1599 C C . SER A 1 192 ? 1.574 -18.985 -10.136 1.00 92.38 192 SER A C 1
ATOM 1601 O O . SER A 1 192 ? 2.433 -19.867 -10.090 1.00 92.38 192 SER A O 1
ATOM 1603 N N . PRO A 1 193 ? 1.430 -18.180 -11.203 1.00 92.56 193 PRO A N 1
ATOM 1604 C CA . PRO A 1 193 ? 2.426 -18.176 -12.256 1.00 92.56 193 PRO A CA 1
ATOM 1605 C C . PRO A 1 193 ? 3.754 -17.667 -11.688 1.00 92.56 193 PRO A C 1
ATOM 1607 O O . PRO A 1 193 ? 3.792 -16.718 -10.887 1.00 92.56 193 PRO A O 1
ATOM 1610 N N . ILE A 1 194 ? 4.851 -18.292 -12.101 1.00 83.88 194 ILE A N 1
ATOM 1611 C CA . ILE A 1 194 ? 6.192 -17.847 -11.745 1.00 83.88 194 ILE A CA 1
ATOM 1612 C C . ILE A 1 194 ? 6.464 -16.506 -12.430 1.00 83.88 194 ILE A C 1
ATOM 1614 O O . ILE A 1 194 ? 6.555 -16.401 -13.653 1.00 83.88 194 ILE A O 1
ATOM 1618 N N . LYS A 1 195 ? 6.627 -15.462 -11.612 1.00 84.44 195 LYS A N 1
ATOM 1619 C CA . LYS A 1 195 ? 7.006 -14.121 -12.072 1.00 84.44 195 LYS A CA 1
ATOM 1620 C C . LYS A 1 195 ? 8.447 -14.119 -12.575 1.00 84.44 195 LYS A C 1
ATOM 1622 O O . LYS A 1 195 ? 9.290 -14.778 -11.970 1.00 84.44 195 LYS A O 1
ATOM 1627 N N . ARG A 1 196 ? 8.751 -13.271 -13.564 1.00 77.19 196 ARG A N 1
ATOM 1628 C CA . ARG A 1 196 ? 10.095 -13.073 -14.147 1.00 77.19 196 ARG A CA 1
ATOM 1629 C C . ARG A 1 196 ? 11.229 -13.098 -13.114 1.00 77.19 196 ARG A C 1
ATOM 1631 O O . ARG A 1 196 ? 12.107 -13.944 -13.187 1.00 77.19 196 ARG A O 1
ATOM 1638 N N . ALA A 1 197 ? 11.176 -12.238 -12.093 1.00 75.06 197 ALA A N 1
ATOM 1639 C CA . ALA A 1 197 ? 12.229 -12.171 -11.072 1.00 75.06 197 ALA A CA 1
ATOM 1640 C C . ALA A 1 197 ? 12.400 -13.482 -10.276 1.00 75.06 197 ALA A C 1
ATOM 1642 O O . ALA A 1 197 ? 13.504 -13.842 -9.877 1.00 75.06 197 ALA A O 1
ATOM 1643 N N . THR A 1 198 ? 11.307 -14.218 -10.044 1.00 79.25 198 THR A N 1
ATOM 1644 C CA . THR A 1 198 ? 11.361 -15.516 -9.354 1.00 79.25 198 THR A CA 1
ATOM 1645 C C . THR A 1 198 ? 11.878 -16.617 -10.274 1.00 79.25 198 THR A C 1
ATOM 1647 O O . THR A 1 198 ? 12.702 -17.403 -9.815 1.00 79.25 198 THR A O 1
ATOM 1650 N N . ALA A 1 199 ? 11.452 -16.632 -11.542 1.00 76.62 199 ALA A N 1
ATOM 1651 C CA . ALA A 1 199 ? 11.968 -17.523 -12.584 1.00 76.62 199 ALA A CA 1
ATOM 1652 C C . ALA A 1 199 ? 13.491 -17.409 -12.681 1.00 76.62 199 ALA A C 1
ATOM 1654 O O . ALA A 1 199 ? 14.202 -18.390 -12.482 1.00 76.62 199 ALA A O 1
ATOM 1655 N N . ILE A 1 200 ? 13.979 -16.176 -12.824 1.00 68.56 200 ILE A N 1
ATOM 1656 C CA . ILE A 1 200 ? 15.401 -15.827 -12.852 1.00 68.56 200 ILE A CA 1
ATOM 1657 C C . ILE A 1 200 ? 16.119 -16.353 -11.605 1.00 68.56 200 ILE A C 1
ATOM 1659 O O . ILE A 1 200 ? 17.071 -17.126 -11.713 1.00 68.56 200 ILE A O 1
ATOM 1663 N N . ARG A 1 201 ? 15.667 -15.962 -10.405 1.00 73.06 201 ARG A N 1
ATOM 1664 C CA . ARG A 1 201 ? 16.341 -16.302 -9.140 1.00 73.06 201 ARG A CA 1
ATOM 1665 C C . ARG A 1 201 ? 16.379 -17.803 -8.860 1.00 73.06 201 ARG A C 1
ATOM 1667 O O . ARG A 1 201 ? 17.330 -18.270 -8.247 1.00 73.06 201 ARG A O 1
ATOM 1674 N N . ARG A 1 202 ? 15.337 -18.538 -9.249 1.00 75.56 202 ARG A N 1
ATOM 1675 C CA . ARG A 1 202 ? 15.181 -19.964 -8.927 1.00 75.56 202 ARG A CA 1
ATOM 1676 C C . ARG A 1 202 ? 15.499 -20.898 -10.094 1.00 75.56 202 ARG A C 1
ATOM 1678 O O . ARG A 1 202 ? 15.356 -22.099 -9.914 1.00 75.56 202 ARG A O 1
ATOM 1685 N N . LYS A 1 203 ? 15.921 -20.366 -11.249 1.00 74.81 203 LYS A N 1
ATOM 1686 C CA . LYS A 1 203 ? 16.121 -21.126 -12.496 1.00 74.81 203 LYS A CA 1
ATOM 1687 C C . LYS A 1 203 ? 14.877 -21.941 -12.867 1.00 74.81 203 LYS A C 1
ATOM 1689 O O . LYS A 1 203 ? 14.955 -23.123 -13.176 1.00 74.81 203 LYS A O 1
ATOM 1694 N N . LEU A 1 204 ? 13.714 -21.301 -12.764 1.00 77.81 204 LEU A N 1
ATOM 16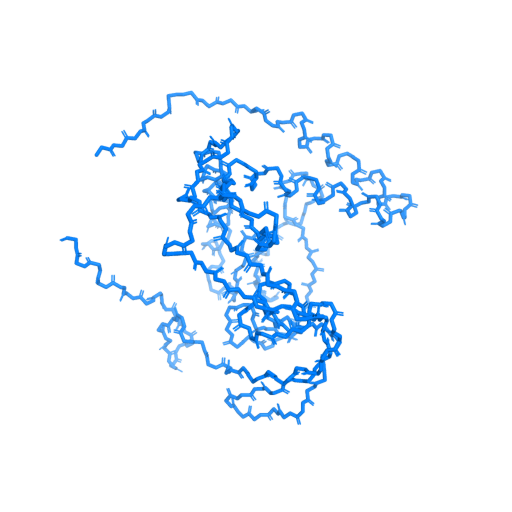95 C CA . LEU A 1 204 ? 12.430 -21.916 -13.076 1.00 77.81 204 LEU A CA 1
ATOM 1696 C C . LEU A 1 204 ? 11.825 -21.295 -14.338 1.00 77.81 204 LEU A C 1
ATOM 1698 O O . LEU A 1 204 ? 11.998 -20.097 -14.565 1.00 77.81 204 LEU A O 1
ATOM 1702 N N . PRO A 1 205 ? 11.042 -22.067 -15.102 1.00 75.88 205 PRO A N 1
ATOM 1703 C CA . PRO A 1 205 ? 10.200 -21.563 -16.178 1.00 75.88 205 PRO A CA 1
ATOM 1704 C C . PRO A 1 205 ? 9.357 -20.341 -15.788 1.00 75.88 205 PRO A C 1
ATOM 1706 O O . PRO A 1 205 ? 8.590 -20.382 -14.824 1.00 75.88 205 PRO A O 1
ATOM 1709 N N . GLN A 1 206 ? 9.458 -19.246 -16.547 1.00 78.94 206 GLN A N 1
ATOM 1710 C CA . GLN A 1 206 ? 8.559 -18.101 -16.374 1.00 78.94 206 GLN A CA 1
ATOM 1711 C C . GLN A 1 206 ? 7.134 -18.470 -16.816 1.00 78.94 206 GLN A C 1
ATOM 1713 O O . GLN A 1 206 ? 6.948 -19.273 -17.723 1.00 78.94 206 GLN A O 1
ATOM 1718 N N . ASN A 1 207 ? 6.119 -17.876 -16.179 1.00 84.50 207 ASN A N 1
ATOM 1719 C CA . ASN A 1 207 ? 4.690 -18.078 -16.467 1.00 84.50 207 ASN A CA 1
ATOM 1720 C C . ASN A 1 207 ? 4.173 -19.509 -16.242 1.00 84.50 207 ASN A C 1
ATOM 1722 O O . ASN A 1 207 ? 2.981 -19.758 -16.405 1.00 84.50 207 ASN A O 1
ATOM 1726 N N . MET A 1 208 ? 5.027 -20.427 -15.792 1.00 87.00 208 MET A N 1
ATOM 1727 C CA . MET A 1 208 ? 4.607 -21.740 -15.334 1.00 87.00 208 MET A CA 1
ATOM 1728 C C . MET A 1 208 ? 3.795 -21.602 -14.051 1.00 87.00 208 MET A C 1
ATOM 1730 O O . MET A 1 208 ? 4.194 -20.901 -13.118 1.00 87.00 208 MET A O 1
ATOM 1734 N N . TRP A 1 209 ? 2.647 -22.268 -14.009 1.00 90.88 209 TRP A N 1
ATOM 1735 C CA . TRP A 1 209 ? 1.827 -22.347 -12.812 1.00 90.88 209 TRP A CA 1
ATOM 1736 C C . TRP A 1 209 ? 2.420 -23.368 -11.858 1.00 90.88 209 TRP A C 1
ATOM 1738 O O . TRP A 1 209 ? 2.557 -24.538 -12.200 1.00 90.88 209 TRP A O 1
ATOM 1748 N N . VAL A 1 210 ? 2.764 -22.913 -10.658 1.00 91.44 210 VAL A N 1
ATOM 1749 C CA . VAL A 1 210 ? 3.275 -23.781 -9.598 1.00 91.44 210 VAL A CA 1
ATOM 1750 C C . VAL A 1 210 ? 2.449 -23.632 -8.342 1.00 91.44 210 VAL A C 1
ATOM 1752 O O . VAL A 1 210 ? 1.869 -22.574 -8.077 1.00 91.44 210 VAL A O 1
ATOM 1755 N N . GLU A 1 211 ? 2.423 -24.701 -7.563 1.00 95.06 211 GLU A N 1
ATOM 1756 C CA . GLU A 1 211 ? 1.917 -24.690 -6.205 1.00 95.06 211 GLU A CA 1
ATOM 1757 C C . GLU A 1 211 ? 2.941 -24.032 -5.272 1.00 95.06 211 GLU A C 1
ATOM 1759 O O . GLU A 1 211 ? 4.141 -24.305 -5.331 1.00 95.06 211 GLU A O 1
ATOM 1764 N N . ILE A 1 212 ? 2.470 -23.120 -4.428 1.00 93.19 212 ILE A N 1
ATOM 1765 C CA . ILE A 1 212 ? 3.273 -22.397 -3.451 1.00 93.19 212 ILE A CA 1
ATOM 1766 C C . ILE A 1 212 ? 2.739 -22.727 -2.065 1.00 93.19 212 ILE A C 1
ATOM 1768 O O . ILE A 1 212 ? 1.586 -22.430 -1.748 1.00 93.19 212 ILE A O 1
ATOM 1772 N N . LEU A 1 213 ? 3.628 -23.267 -1.236 1.00 95.81 213 LEU A N 1
ATOM 1773 C CA . LEU A 1 213 ? 3.459 -23.356 0.207 1.00 95.81 213 LEU A CA 1
ATOM 1774 C C . LEU A 1 213 ? 4.127 -22.141 0.849 1.00 95.81 213 LEU A C 1
ATOM 1776 O O . LEU A 1 213 ? 5.295 -21.838 0.580 1.00 95.81 213 LEU A O 1
ATOM 1780 N N . LYS A 1 214 ? 3.378 -21.406 1.667 1.00 95.00 214 LYS A N 1
ATOM 1781 C CA . LYS A 1 214 ? 3.868 -20.205 2.342 1.00 95.00 214 LYS A CA 1
ATOM 1782 C C . LYS A 1 214 ? 3.441 -20.203 3.799 1.00 95.00 214 LYS A C 1
ATOM 1784 O O . LYS A 1 214 ? 2.263 -20.058 4.096 1.00 95.00 214 LYS A O 1
ATOM 1789 N N . GLN A 1 215 ? 4.421 -20.271 4.688 1.00 95.62 215 GLN A N 1
ATOM 1790 C CA . GLN A 1 215 ? 4.233 -20.103 6.122 1.00 95.62 215 GLN A CA 1
ATOM 1791 C C . GLN A 1 215 ? 4.454 -18.638 6.514 1.00 95.62 215 GLN A C 1
ATOM 1793 O O . GLN A 1 215 ? 5.373 -17.980 6.013 1.00 95.62 215 GLN A O 1
ATOM 1798 N N . LEU A 1 216 ? 3.610 -18.114 7.397 1.00 94.75 216 LEU A N 1
ATOM 1799 C CA . LEU A 1 216 ? 3.733 -16.777 7.973 1.00 94.75 216 LEU A CA 1
ATOM 1800 C C . LEU A 1 216 ? 3.625 -16.844 9.491 1.00 94.75 216 LEU A C 1
ATOM 1802 O O . LEU A 1 216 ? 2.767 -17.546 10.015 1.00 94.75 216 LEU A O 1
ATOM 1806 N N . ARG A 1 217 ? 4.461 -16.065 10.183 1.00 94.50 217 ARG A N 1
ATOM 1807 C CA . ARG A 1 217 ? 4.373 -15.871 11.634 1.00 94.50 217 ARG A CA 1
ATOM 1808 C C . ARG A 1 217 ? 3.343 -14.794 11.967 1.00 94.50 217 ARG A C 1
ATOM 1810 O O . ARG A 1 217 ? 3.321 -13.748 11.310 1.00 94.50 217 ARG A O 1
ATOM 1817 N N . LYS A 1 218 ? 2.532 -15.051 12.991 1.00 93.50 218 LYS A N 1
ATOM 1818 C CA . LYS A 1 218 ? 1.537 -14.125 13.543 1.00 93.50 218 LYS A CA 1
ATOM 1819 C C . LYS A 1 218 ? 2.188 -13.004 14.348 1.00 93.50 218 LYS A C 1
ATOM 1821 O O . LYS A 1 218 ? 1.707 -11.884 14.291 1.00 93.50 218 LYS A O 1
ATOM 1826 N N . THR A 1 219 ? 3.305 -13.272 15.021 1.00 91.62 219 THR A N 1
ATOM 1827 C CA . THR A 1 219 ? 4.018 -12.276 15.832 1.00 91.62 219 THR A CA 1
ATOM 1828 C C . THR A 1 219 ? 4.446 -11.059 15.003 1.00 91.62 219 THR A C 1
ATOM 1830 O O . THR A 1 219 ? 5.038 -11.204 13.923 1.00 91.62 219 THR A O 1
ATOM 1833 N N . ASP A 1 220 ? 4.177 -9.857 15.518 1.00 90.25 220 ASP A N 1
ATOM 1834 C CA . ASP A 1 220 ? 4.667 -8.608 14.938 1.00 90.25 220 ASP A CA 1
ATOM 1835 C C . ASP A 1 220 ? 6.099 -8.309 15.394 1.00 90.25 220 ASP A C 1
ATOM 1837 O O . ASP A 1 220 ? 6.350 -7.705 16.431 1.00 90.25 220 ASP A O 1
ATOM 1841 N N . ASP A 1 221 ? 7.040 -8.719 14.551 1.00 87.94 221 ASP A N 1
ATOM 1842 C CA . ASP A 1 221 ? 8.484 -8.526 14.697 1.00 87.94 221 ASP A CA 1
ATOM 1843 C C . ASP A 1 221 ? 8.979 -7.112 14.331 1.00 87.94 221 ASP A C 1
ATOM 1845 O O . ASP A 1 221 ? 10.186 -6.876 14.296 1.00 87.94 221 ASP A O 1
ATOM 1849 N N . LYS A 1 222 ? 8.081 -6.165 14.019 1.00 84.88 222 LYS A N 1
ATOM 1850 C CA . LYS A 1 222 ? 8.449 -4.810 13.559 1.00 84.88 222 LYS A CA 1
ATOM 1851 C C . LYS A 1 222 ? 8.315 -3.729 14.621 1.00 84.88 222 LYS A C 1
ATOM 1853 O O . LYS A 1 222 ? 8.610 -2.564 14.340 1.00 84.88 222 LYS A O 1
ATOM 1858 N N . ARG A 1 223 ? 7.821 -4.085 15.802 1.00 89.44 223 ARG A N 1
ATOM 1859 C CA . ARG A 1 223 ? 7.546 -3.166 16.906 1.00 89.44 223 ARG A CA 1
ATOM 1860 C C . ARG A 1 223 ? 7.945 -3.815 18.222 1.00 89.44 223 ARG A C 1
ATOM 1862 O O . ARG A 1 223 ? 8.014 -5.035 18.324 1.00 89.44 223 ARG A O 1
ATOM 1869 N N . VAL A 1 224 ? 8.191 -2.985 19.227 1.00 90.56 224 VAL A N 1
ATOM 1870 C CA . VAL A 1 224 ? 8.345 -3.436 20.611 1.00 90.56 224 VAL A CA 1
ATOM 1871 C C . VAL A 1 224 ? 6.978 -3.336 21.271 1.00 90.56 224 VAL A C 1
ATOM 1873 O O . VAL A 1 224 ? 6.429 -2.236 21.352 1.00 90.56 224 VAL A O 1
ATOM 1876 N N . TRP A 1 225 ? 6.434 -4.471 21.701 1.00 90.62 225 TRP A N 1
ATOM 1877 C CA . TRP A 1 225 ? 5.123 -4.568 22.340 1.00 90.62 225 TRP A CA 1
ATOM 1878 C C . TRP A 1 225 ? 5.247 -4.592 23.861 1.00 90.62 225 TRP A C 1
ATOM 1880 O O . TRP A 1 225 ? 6.202 -5.140 24.411 1.00 90.62 225 TRP A O 1
ATOM 1890 N N . ASN A 1 226 ? 4.276 -3.985 24.533 1.00 89.38 226 ASN A N 1
ATOM 1891 C CA . ASN A 1 226 ? 4.074 -4.112 25.966 1.00 89.38 226 ASN A CA 1
ATOM 1892 C C . ASN A 1 226 ? 2.954 -5.125 26.213 1.00 89.38 226 ASN A C 1
ATOM 1894 O O . ASN A 1 226 ? 1.781 -4.806 26.040 1.00 89.38 226 ASN A O 1
ATOM 1898 N N . ASP A 1 227 ? 3.313 -6.325 26.664 1.00 86.56 227 ASP A N 1
ATOM 1899 C CA . ASP A 1 227 ? 2.362 -7.429 26.862 1.00 86.56 227 ASP A CA 1
ATOM 1900 C C . ASP A 1 227 ? 1.263 -7.124 27.893 1.00 86.56 227 ASP A C 1
ATOM 1902 O O . ASP A 1 227 ? 0.213 -7.761 27.884 1.00 86.56 227 ASP A O 1
ATOM 1906 N N . LYS A 1 228 ? 1.482 -6.152 28.792 1.00 86.50 228 LYS A N 1
ATOM 1907 C CA . LYS A 1 228 ? 0.496 -5.771 29.815 1.00 86.50 228 LYS A CA 1
ATOM 1908 C C . LYS A 1 228 ? -0.530 -4.773 29.297 1.00 86.50 228 LYS A C 1
ATOM 1910 O O . LYS A 1 228 ? -1.689 -4.850 29.689 1.00 86.50 228 LYS A O 1
ATOM 1915 N N . THR A 1 229 ? -0.096 -3.806 28.489 1.00 85.88 229 THR A N 1
ATOM 1916 C CA . THR A 1 229 ? -0.965 -2.715 28.015 1.00 85.88 229 THR A CA 1
ATOM 1917 C C . THR A 1 229 ? -1.484 -2.945 26.600 1.00 85.88 229 THR A C 1
ATOM 1919 O O . THR A 1 229 ? -2.453 -2.309 26.203 1.00 85.88 229 THR A O 1
ATOM 1922 N N . GLY A 1 230 ? -0.851 -3.835 25.831 1.00 82.44 230 GLY A N 1
ATOM 1923 C CA . GLY A 1 230 ? -1.116 -4.009 24.403 1.00 82.44 230 GLY A CA 1
ATOM 1924 C C . GLY A 1 230 ? -0.581 -2.862 23.539 1.00 82.44 230 GLY A C 1
ATOM 1925 O O . GLY A 1 230 ? -0.794 -2.852 22.331 1.00 82.44 230 GLY A O 1
ATOM 1926 N N . GLU A 1 231 ? 0.122 -1.891 24.123 1.00 85.38 231 GLU A N 1
ATOM 1927 C CA . GLU A 1 231 ? 0.712 -0.777 23.383 1.00 85.38 231 GLU A CA 1
ATOM 1928 C C . GLU A 1 231 ? 2.001 -1.209 22.681 1.00 85.38 231 GLU A C 1
ATOM 1930 O O . GLU A 1 231 ? 2.698 -2.130 23.114 1.00 85.38 231 GLU A O 1
ATOM 1935 N N . SER A 1 232 ? 2.368 -0.510 21.605 1.00 87.44 232 SER A N 1
ATOM 1936 C CA . SER A 1 232 ? 3.614 -0.787 20.896 1.00 87.44 232 SER A CA 1
ATOM 1937 C C . SER A 1 232 ? 4.334 0.461 20.417 1.00 87.44 232 SER A C 1
ATOM 1939 O O . SER A 1 232 ? 3.724 1.408 19.910 1.00 87.44 232 SER A O 1
ATOM 1941 N N . LYS A 1 233 ? 5.665 0.425 20.478 1.00 88.12 233 LYS A N 1
ATOM 1942 C CA . LYS A 1 233 ? 6.542 1.479 19.959 1.00 88.12 233 LYS A CA 1
ATOM 1943 C C . LYS A 1 233 ? 7.376 0.998 18.764 1.00 88.12 233 LYS A C 1
ATOM 1945 O O . LYS A 1 233 ? 7.613 -0.206 18.628 1.00 88.12 233 LYS A O 1
ATOM 1950 N N . PRO A 1 234 ? 7.812 1.906 17.870 1.00 84.50 234 PRO A N 1
ATOM 1951 C CA . PRO A 1 234 ? 8.766 1.563 16.819 1.00 84.50 234 PRO A CA 1
ATOM 1952 C C . PRO A 1 234 ? 10.053 0.967 17.402 1.00 84.50 234 PRO A C 1
ATOM 1954 O O . PRO A 1 234 ? 10.459 1.323 18.507 1.00 84.50 234 PRO A O 1
ATOM 1957 N N . ILE A 1 235 ? 10.701 0.079 16.649 1.00 87.06 235 ILE A N 1
ATOM 1958 C CA . ILE A 1 235 ? 12.042 -0.404 16.994 1.00 87.06 235 ILE A CA 1
ATOM 1959 C C . ILE A 1 235 ? 13.023 0.760 16.837 1.00 87.06 235 ILE A C 1
ATOM 1961 O O . ILE A 1 235 ? 13.102 1.372 15.770 1.00 87.06 235 ILE A O 1
ATOM 1965 N N . GLU A 1 236 ? 13.766 1.059 17.898 1.00 83.44 236 GLU A N 1
ATOM 1966 C CA . GLU A 1 236 ? 14.852 2.035 17.872 1.00 83.44 236 GLU A CA 1
ATOM 1967 C C . GLU A 1 236 ? 16.044 1.412 17.136 1.00 83.44 236 GLU A C 1
ATOM 1969 O O . GLU A 1 236 ? 16.648 0.444 17.597 1.00 83.44 236 GLU A O 1
ATOM 1974 N N . ILE A 1 237 ? 16.354 1.936 15.951 1.00 79.06 237 ILE A N 1
ATOM 1975 C CA . ILE A 1 237 ? 17.567 1.573 15.221 1.00 79.06 237 ILE A CA 1
ATOM 1976 C C . ILE A 1 237 ? 18.609 2.613 15.613 1.00 79.06 237 ILE A C 1
ATOM 1978 O O . ILE A 1 237 ? 18.491 3.773 15.221 1.00 79.06 237 ILE A O 1
ATOM 1982 N N . ASN A 1 238 ? 19.613 2.209 16.392 1.00 73.19 238 ASN A N 1
ATOM 1983 C CA . ASN A 1 238 ? 20.791 3.037 16.627 1.00 73.19 238 ASN A CA 1
ATOM 1984 C C . ASN A 1 238 ? 21.526 3.188 15.295 1.00 73.19 238 ASN A C 1
ATOM 1986 O O . ASN A 1 238 ? 22.316 2.329 14.907 1.00 73.19 238 ASN A O 1
ATOM 1990 N N . ILE A 1 239 ? 21.220 4.254 14.563 1.00 57.62 239 ILE A N 1
ATOM 1991 C CA . ILE A 1 239 ? 22.007 4.648 13.405 1.00 57.62 239 ILE A CA 1
ATOM 1992 C C . ILE A 1 239 ? 23.237 5.335 13.984 1.00 57.62 239 ILE A C 1
ATOM 1994 O O . ILE A 1 239 ? 23.163 6.477 14.432 1.00 57.62 239 ILE A O 1
ATOM 1998 N N . THR A 1 240 ? 24.351 4.611 14.051 1.00 47.31 240 THR A N 1
ATOM 1999 C CA . THR A 1 240 ? 25.655 5.247 14.223 1.00 47.31 240 THR A CA 1
ATOM 2000 C C . THR A 1 240 ? 25.890 6.065 12.957 1.00 47.31 240 THR A C 1
ATOM 2002 O O . THR A 1 240 ? 26.049 5.489 11.880 1.00 47.31 240 THR A O 1
ATOM 2005 N N . ILE A 1 241 ? 25.763 7.386 13.074 1.00 43.81 241 ILE A N 1
ATOM 2006 C CA . ILE A 1 241 ? 26.111 8.347 12.021 1.00 43.81 241 ILE A CA 1
ATOM 2007 C C . ILE A 1 241 ? 27.607 8.617 12.115 1.00 43.81 241 ILE A C 1
ATOM 2009 O O . ILE A 1 241 ? 28.081 8.803 13.260 1.00 43.81 241 ILE A O 1
#

Foldseek 3Di:
DDDDDPDDDPVCPVVLVVLLVQLVVCVVVVNPPSNVVSVCVNVCVLVLLQDWDFPKDWDFPVPDPDDQPPWDWAAAPVRTITTIDTDDTHRDPNHDPVSNVVVQVVLVVVVVVQCVVQVVQFDDDDSNDTDGDPPRPDDQDDDPDDVHDHDDDDDDKDAQEVQDIRQGHPPADSPWDFPDDDPFKTKTKDKDFQDPVNCSVVVHHGRDIDIDIDMDTSHHPQWDADPVPRDTDGDDDPPPD